Protein AF-A0AAW2JPT6-F1 (afdb_monomer)

Radius of gyration: 29.38 Å; Cα contacts (8 Å, |Δi|>4): 208; chains: 1; bounding box: 88×75×70 Å

Structure (mmCIF, N/CA/C/O backbone):
data_AF-A0AAW2JPT6-F1
#
_entry.id   AF-A0AAW2JPT6-F1
#
loop_
_atom_site.group_PDB
_atom_site.id
_atom_site.type_symbol
_atom_site.label_atom_id
_atom_site.label_alt_id
_atom_site.label_comp_id
_atom_site.label_asym_id
_atom_site.label_entity_id
_atom_site.label_seq_id
_atom_site.pdbx_PDB_ins_code
_atom_site.Cartn_x
_atom_site.Cartn_y
_atom_site.Cartn_z
_atom_site.occupancy
_atom_site.B_iso_or_equiv
_atom_site.auth_seq_id
_atom_site.auth_comp_id
_atom_site.auth_asym_id
_atom_site.auth_atom_id
_atom_site.pdbx_PDB_model_num
ATOM 1 N N . MET A 1 1 ? 43.905 -21.097 -34.780 1.00 67.69 1 MET A N 1
ATOM 2 C CA . MET A 1 1 ? 43.310 -19.992 -35.553 1.00 67.69 1 MET A CA 1
ATOM 3 C C . MET A 1 1 ? 43.304 -18.790 -34.652 1.00 67.69 1 MET A C 1
ATOM 5 O O . MET A 1 1 ? 43.024 -18.961 -33.473 1.00 67.69 1 MET A O 1
ATOM 9 N N . ASP A 1 2 ? 43.681 -17.641 -35.186 1.00 80.50 2 ASP A N 1
ATOM 10 C CA . ASP A 1 2 ? 43.733 -16.393 -34.434 1.00 80.50 2 ASP A CA 1
ATOM 11 C C . ASP A 1 2 ? 43.019 -15.306 -35.235 1.00 80.50 2 ASP A C 1
ATOM 13 O O . ASP A 1 2 ? 42.856 -15.430 -36.455 1.00 80.50 2 ASP A O 1
ATOM 17 N N . TRP A 1 3 ? 42.565 -14.268 -34.548 1.00 88.06 3 TRP A N 1
ATOM 18 C CA . TRP A 1 3 ? 41.899 -13.143 -35.184 1.00 88.06 3 TRP A CA 1
ATOM 19 C C . TRP A 1 3 ? 42.872 -12.373 -36.085 1.00 88.06 3 TRP A C 1
ATOM 21 O O . TRP A 1 3 ? 44.053 -12.209 -35.780 1.00 88.06 3 TRP A O 1
ATOM 31 N N . ASN A 1 4 ? 42.377 -11.816 -37.194 1.00 90.56 4 ASN A N 1
ATOM 32 C CA . ASN A 1 4 ? 43.170 -10.876 -37.987 1.00 90.56 4 ASN A CA 1
ATOM 33 C C . ASN A 1 4 ? 43.163 -9.496 -37.311 1.00 90.56 4 ASN A C 1
ATOM 35 O O . ASN A 1 4 ? 42.354 -8.626 -37.638 1.00 90.56 4 ASN A O 1
ATOM 39 N N . HIS A 1 5 ? 44.068 -9.309 -36.350 1.00 91.19 5 HIS A N 1
ATOM 40 C CA . HIS A 1 5 ? 44.157 -8.094 -35.538 1.00 91.19 5 HIS A CA 1
ATOM 41 C C . HIS A 1 5 ? 44.297 -6.814 -36.369 1.00 91.19 5 HIS A C 1
ATOM 43 O O . HIS A 1 5 ? 43.684 -5.802 -36.032 1.00 91.19 5 HIS A O 1
ATOM 49 N N . THR A 1 6 ? 45.081 -6.849 -37.452 1.00 92.50 6 THR A N 1
ATOM 50 C CA . THR A 1 6 ? 45.306 -5.682 -38.318 1.00 92.50 6 THR A CA 1
ATOM 51 C C . THR A 1 6 ? 44.020 -5.268 -39.022 1.00 92.50 6 THR A C 1
ATOM 53 O O . THR A 1 6 ? 43.691 -4.085 -39.048 1.00 92.50 6 THR A O 1
ATOM 56 N N . LEU A 1 7 ? 43.259 -6.238 -39.538 1.00 93.06 7 LEU A N 1
ATOM 57 C CA . LEU A 1 7 ? 41.986 -5.969 -40.200 1.00 93.06 7 LEU A CA 1
ATOM 58 C C . LEU A 1 7 ? 40.943 -5.439 -39.208 1.00 93.06 7 LEU A C 1
ATOM 60 O O . LEU A 1 7 ? 40.327 -4.409 -39.467 1.00 93.06 7 LEU A O 1
ATOM 64 N N . ILE A 1 8 ? 40.792 -6.082 -38.047 1.00 91.94 8 ILE A N 1
ATOM 65 C CA . ILE A 1 8 ? 39.802 -5.685 -37.033 1.00 91.94 8 ILE A CA 1
ATOM 66 C C . ILE A 1 8 ? 40.075 -4.263 -36.536 1.00 91.94 8 ILE A C 1
ATOM 68 O O . ILE A 1 8 ? 39.167 -3.436 -36.515 1.00 91.94 8 ILE A O 1
ATOM 72 N N . ARG A 1 9 ? 41.334 -3.939 -36.216 1.00 93.31 9 ARG A N 1
ATOM 73 C CA . ARG A 1 9 ? 41.723 -2.594 -35.759 1.00 93.31 9 ARG A CA 1
ATOM 74 C C . ARG A 1 9 ? 41.606 -1.510 -36.832 1.00 93.31 9 ARG A C 1
ATOM 76 O O . ARG A 1 9 ? 41.622 -0.336 -36.490 1.00 93.31 9 ARG A O 1
ATOM 83 N N . SER A 1 10 ? 41.515 -1.887 -38.109 1.00 94.75 10 SER A N 1
ATOM 84 C CA . SER A 1 10 ? 41.294 -0.941 -39.212 1.00 94.75 10 SER A CA 1
ATOM 85 C C . SER A 1 10 ? 39.815 -0.633 -39.466 1.00 94.75 10 SER A C 1
ATOM 87 O O . SER A 1 10 ? 39.508 0.375 -40.096 1.00 94.75 10 SER A O 1
ATOM 89 N N . ILE A 1 11 ? 38.910 -1.494 -38.986 1.00 95.88 11 ILE A N 1
ATOM 90 C CA . ILE A 1 11 ? 37.465 -1.411 -39.248 1.00 95.88 11 ILE A CA 1
ATOM 91 C C . ILE A 1 11 ? 36.701 -0.900 -38.021 1.00 95.88 11 ILE A C 1
ATOM 93 O O . ILE A 1 11 ? 35.760 -0.125 -38.172 1.00 95.88 11 ILE A O 1
ATOM 97 N N . PHE A 1 12 ? 37.091 -1.332 -36.819 1.00 94.31 12 PHE A N 1
ATOM 98 C CA . PHE A 1 12 ? 36.377 -1.050 -35.572 1.00 94.31 12 PHE A CA 1
ATOM 99 C C . PHE A 1 12 ? 37.112 -0.032 -34.701 1.00 94.31 12 PHE A C 1
ATOM 101 O O . PHE A 1 12 ? 38.334 0.119 -34.794 1.00 94.31 12 PHE A O 1
ATOM 108 N N . TRP A 1 13 ? 36.373 0.638 -33.812 1.00 94.94 13 TRP A N 1
ATOM 109 C CA . TRP A 1 13 ? 36.978 1.529 -32.823 1.00 94.94 13 TRP A CA 1
ATOM 110 C C . TRP A 1 13 ? 37.909 0.746 -31.888 1.00 94.94 13 TRP A C 1
ATOM 112 O O . TRP A 1 13 ? 37.655 -0.433 -31.637 1.00 94.94 13 TRP A O 1
ATOM 122 N N . PRO A 1 14 ? 38.966 1.368 -31.327 1.00 91.56 14 PRO A N 1
ATOM 123 C CA . PRO A 1 14 ? 39.936 0.661 -30.488 1.00 91.56 14 PRO A CA 1
ATOM 124 C C . PRO A 1 14 ? 39.297 -0.139 -29.341 1.00 91.56 14 PRO A C 1
ATOM 126 O O . PRO A 1 14 ? 39.670 -1.286 -29.108 1.00 91.56 14 PRO A O 1
ATOM 129 N N . GLU A 1 15 ? 38.282 0.431 -28.685 1.00 92.38 15 GLU A N 1
ATOM 130 C CA . GLU A 1 15 ? 37.554 -0.212 -27.584 1.00 92.38 15 GLU A CA 1
ATOM 131 C C . GLU A 1 15 ? 36.769 -1.452 -28.044 1.00 92.38 15 GLU A C 1
ATOM 133 O O . GLU A 1 15 ? 36.762 -2.480 -27.368 1.00 92.38 15 GLU A O 1
ATOM 138 N N . GLU A 1 16 ? 36.148 -1.387 -29.221 1.00 89.62 16 GLU A N 1
ATOM 139 C CA . GLU A 1 16 ? 35.378 -2.488 -29.807 1.00 89.62 16 GLU A CA 1
ATOM 140 C C . GLU A 1 16 ? 36.299 -3.580 -30.356 1.00 89.62 16 GLU A C 1
ATOM 142 O O . GLU A 1 16 ? 36.056 -4.767 -30.140 1.00 89.62 16 GLU A O 1
ATOM 147 N N . ALA A 1 17 ? 37.389 -3.190 -31.020 1.00 91.94 17 ALA A N 1
ATOM 148 C CA . ALA A 1 17 ? 38.388 -4.106 -31.554 1.00 91.94 17 ALA A CA 1
ATOM 149 C C . ALA A 1 17 ? 38.977 -4.989 -30.444 1.00 91.94 17 ALA A C 1
ATOM 151 O O . ALA A 1 17 ? 39.083 -6.207 -30.610 1.00 91.94 17 ALA A O 1
ATOM 152 N N . ASP A 1 18 ? 39.294 -4.397 -29.291 1.00 91.62 18 ASP A N 1
ATOM 153 C CA . ASP A 1 18 ? 39.810 -5.126 -28.133 1.00 91.62 18 ASP A CA 1
ATOM 154 C C . ASP A 1 18 ? 38.767 -6.065 -27.501 1.00 91.62 18 ASP A C 1
ATOM 156 O O . ASP A 1 18 ? 39.139 -7.079 -26.903 1.00 91.62 18 ASP A O 1
ATOM 160 N N . LEU A 1 19 ? 37.468 -5.775 -27.630 1.00 91.06 19 LEU A N 1
ATOM 161 C CA . LEU A 1 19 ? 36.395 -6.683 -27.209 1.00 91.06 19 LEU A CA 1
ATOM 162 C C . LEU A 1 19 ? 36.207 -7.840 -28.195 1.00 91.06 19 LEU A C 1
ATOM 164 O O . LEU A 1 19 ? 36.090 -8.985 -27.762 1.00 91.06 19 LEU A O 1
ATOM 168 N N . ILE A 1 20 ? 36.232 -7.565 -29.501 1.00 88.25 20 ILE A N 1
ATOM 169 C CA . ILE A 1 20 ? 36.079 -8.575 -30.561 1.00 88.25 20 ILE A CA 1
ATOM 170 C C . ILE A 1 20 ? 37.202 -9.611 -30.477 1.00 88.25 20 ILE A C 1
ATOM 172 O O . ILE A 1 20 ? 36.939 -10.811 -30.496 1.00 88.25 20 ILE A O 1
ATOM 176 N N . ILE A 1 21 ? 38.447 -9.160 -30.300 1.00 90.00 21 ILE A N 1
ATOM 177 C CA . ILE A 1 21 ? 39.620 -10.039 -30.186 1.00 90.00 21 ILE A CA 1
ATOM 178 C C . ILE A 1 21 ? 39.508 -11.000 -28.986 1.00 90.00 21 ILE A C 1
ATOM 180 O O . ILE A 1 21 ? 40.043 -12.107 -29.028 1.00 90.00 21 ILE A O 1
ATOM 184 N N . LYS A 1 22 ? 38.801 -10.613 -27.915 1.00 88.50 22 LYS A N 1
ATOM 185 C CA . LYS A 1 22 ? 38.596 -11.461 -26.726 1.00 88.50 22 LYS A CA 1
ATOM 186 C C . LYS A 1 22 ? 37.553 -12.559 -26.933 1.00 88.50 22 LYS A C 1
ATOM 188 O O . LYS A 1 22 ? 37.439 -13.435 -26.075 1.00 88.50 22 LYS A O 1
ATOM 193 N N . ILE A 1 23 ? 36.784 -12.529 -28.023 1.00 85.94 23 ILE A N 1
ATOM 194 C CA . ILE A 1 23 ? 35.798 -13.569 -28.318 1.00 85.94 23 ILE A CA 1
ATOM 195 C C . ILE A 1 23 ? 36.557 -14.842 -28.724 1.00 85.94 23 ILE A C 1
ATOM 197 O O . ILE A 1 23 ? 37.315 -14.813 -29.697 1.00 85.94 23 ILE A O 1
ATOM 201 N N . PRO A 1 24 ? 36.382 -15.964 -28.005 1.00 81.38 24 PRO A N 1
ATOM 202 C CA . PRO A 1 24 ? 37.087 -17.197 -28.318 1.00 81.38 24 PRO A CA 1
ATOM 203 C C . PRO A 1 24 ? 36.622 -17.754 -29.667 1.00 81.38 24 PRO A C 1
ATOM 205 O O . PRO A 1 24 ? 35.436 -18.023 -29.866 1.00 81.38 24 PRO A O 1
ATOM 208 N N . LEU A 1 25 ? 37.573 -17.951 -30.583 1.00 79.69 25 LEU A N 1
ATOM 209 C CA . LEU A 1 25 ? 37.328 -18.619 -31.858 1.00 79.69 25 LEU A CA 1
ATOM 210 C C . LEU A 1 25 ? 37.110 -20.116 -31.636 1.00 79.69 25 LEU A C 1
ATOM 212 O O . LEU A 1 25 ? 37.756 -20.743 -30.791 1.00 79.69 25 LEU A O 1
ATOM 216 N N . SER A 1 26 ? 36.197 -20.702 -32.408 1.00 71.88 26 SER A N 1
ATOM 217 C CA . SER A 1 26 ? 35.961 -22.139 -32.337 1.00 71.88 26 SER A CA 1
ATOM 218 C C . SER A 1 26 ? 37.193 -22.913 -32.834 1.00 71.88 26 SER A C 1
ATOM 220 O O . SER A 1 26 ? 37.863 -22.523 -33.788 1.00 71.88 26 SER A O 1
ATOM 222 N N . LEU A 1 27 ? 37.521 -24.021 -32.162 1.00 71.31 27 LEU A N 1
ATOM 223 C CA . LEU A 1 27 ? 38.630 -24.904 -32.561 1.00 71.31 27 LEU A CA 1
ATOM 224 C C . LEU A 1 27 ? 38.249 -25.840 -33.721 1.00 71.31 27 LEU A C 1
ATOM 226 O O . LEU A 1 27 ? 39.110 -26.510 -34.286 1.00 71.31 27 LEU A O 1
ATOM 230 N N . SER A 1 28 ? 36.958 -25.906 -34.050 1.00 68.31 28 SER A N 1
ATOM 231 C CA . SER A 1 28 ? 36.408 -26.722 -35.126 1.00 68.31 28 SER A CA 1
ATOM 232 C C . SER A 1 28 ? 36.217 -25.849 -36.359 1.00 68.31 28 SER A C 1
ATOM 234 O O . SER A 1 28 ? 35.542 -24.833 -36.286 1.00 68.31 28 SER A O 1
ATOM 236 N N . ASN A 1 29 ? 36.761 -26.263 -37.500 1.00 67.75 29 ASN A N 1
ATOM 237 C CA . ASN A 1 29 ? 36.682 -25.524 -38.763 1.00 67.75 29 ASN A CA 1
ATOM 238 C C . ASN A 1 29 ? 35.307 -25.697 -39.454 1.00 67.75 29 ASN A C 1
ATOM 240 O O . ASN A 1 29 ? 35.243 -26.167 -40.588 1.00 67.75 29 ASN A O 1
ATOM 244 N N . GLY A 1 30 ? 34.219 -25.430 -38.725 1.00 72.81 30 GLY A N 1
ATOM 245 C CA . GLY A 1 30 ? 32.838 -25.537 -39.203 1.00 72.81 30 GLY A CA 1
ATOM 246 C C . GLY A 1 30 ? 32.232 -24.181 -39.563 1.00 72.81 30 GLY A C 1
ATOM 247 O O . GLY A 1 30 ? 32.769 -23.145 -39.180 1.00 72.81 30 GLY A O 1
ATOM 248 N N . ASP A 1 31 ? 31.111 -24.208 -40.282 1.00 76.69 31 ASP A N 1
ATOM 249 C CA . ASP A 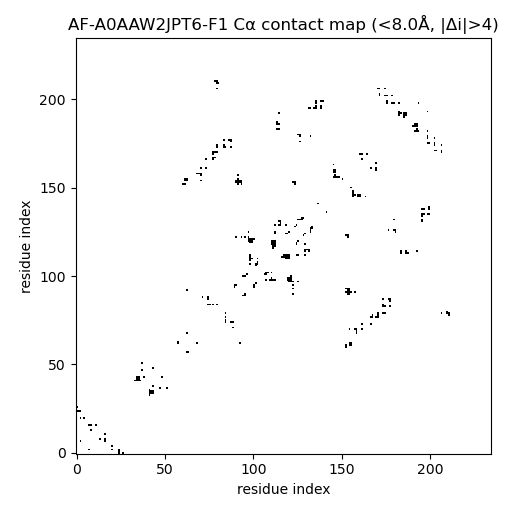1 31 ? 30.371 -23.002 -40.657 1.00 76.69 31 ASP A CA 1
ATOM 250 C C . ASP A 1 31 ? 29.810 -22.268 -39.428 1.00 76.69 31 ASP A C 1
ATOM 252 O O . ASP A 1 31 ? 29.437 -22.888 -38.423 1.00 76.69 31 ASP A O 1
ATOM 256 N N . ASP A 1 32 ? 29.706 -20.942 -39.531 1.00 78.75 32 ASP A N 1
ATOM 257 C CA . ASP A 1 32 ? 29.111 -20.100 -38.496 1.00 78.75 32 ASP A CA 1
ATOM 258 C C . ASP A 1 32 ? 27.643 -20.476 -38.249 1.00 78.75 32 ASP A C 1
ATOM 260 O O . ASP A 1 32 ? 26.850 -20.670 -39.173 1.00 78.75 32 ASP A O 1
ATOM 264 N N . PHE A 1 33 ? 27.250 -20.533 -36.976 1.00 77.31 33 PHE A N 1
ATOM 265 C CA . PHE A 1 33 ? 25.870 -20.794 -36.577 1.00 77.31 33 PHE A CA 1
ATOM 266 C C . PHE A 1 33 ? 25.431 -19.875 -35.439 1.00 77.31 33 PHE A C 1
ATOM 268 O O . PHE A 1 33 ? 26.220 -19.472 -34.583 1.00 77.31 33 PHE A O 1
ATOM 275 N N . PHE A 1 34 ? 24.133 -19.571 -35.392 1.00 80.69 34 PHE A N 1
ATOM 276 C CA . PHE A 1 34 ? 23.555 -18.807 -34.290 1.00 80.69 34 PHE A CA 1
ATOM 277 C C . PHE A 1 34 ? 23.587 -19.626 -33.001 1.00 80.69 34 PHE A C 1
ATOM 279 O O . PHE A 1 34 ? 22.976 -20.695 -32.917 1.00 80.69 34 PHE A O 1
ATOM 286 N N . CYS A 1 35 ? 24.261 -19.100 -31.979 1.00 81.69 35 CYS A N 1
ATOM 287 C CA . CYS A 1 35 ? 24.297 -19.694 -30.654 1.00 81.69 35 CYS A CA 1
ATOM 288 C C . CYS A 1 35 ? 23.608 -18.785 -29.632 1.00 81.69 35 CYS A C 1
ATOM 290 O O . CYS A 1 35 ? 23.767 -17.565 -29.608 1.00 81.69 35 CYS A O 1
ATOM 292 N N . TRP A 1 36 ? 22.810 -19.395 -28.768 1.00 84.56 36 TRP A N 1
ATOM 293 C CA . TRP A 1 36 ? 22.152 -18.710 -27.678 1.00 84.56 36 TRP A CA 1
ATOM 294 C C . TRP A 1 36 ? 22.964 -18.863 -26.392 1.00 84.56 36 TRP A C 1
ATOM 296 O O . TRP A 1 36 ? 22.984 -19.933 -25.783 1.00 84.56 36 TRP A O 1
ATOM 306 N N . HIS A 1 37 ? 23.619 -17.778 -25.970 1.00 83.81 37 HIS A N 1
ATOM 307 C CA . HIS A 1 37 ? 24.572 -17.764 -24.851 1.00 83.81 37 HIS A CA 1
ATOM 308 C C . HIS A 1 37 ? 23.980 -18.248 -23.512 1.00 83.81 37 HIS A C 1
ATOM 310 O O . HIS A 1 37 ? 24.695 -18.763 -22.656 1.00 83.81 37 HIS A O 1
ATOM 316 N N . HIS A 1 38 ? 22.658 -18.162 -23.333 1.00 81.12 38 HIS A N 1
ATOM 317 C CA . HIS A 1 38 ? 21.987 -18.635 -22.121 1.00 81.12 38 HIS A CA 1
ATOM 318 C C . HIS A 1 38 ? 21.832 -20.162 -22.041 1.00 81.12 38 HIS A C 1
ATOM 320 O O . HIS A 1 38 ? 21.199 -20.647 -21.103 1.00 81.12 38 HIS A O 1
ATOM 326 N N . MET A 1 39 ? 22.375 -20.944 -22.977 1.00 79.31 39 MET A N 1
ATOM 327 C CA . MET A 1 39 ? 22.441 -22.403 -22.874 1.00 79.31 39 MET A CA 1
ATOM 328 C C . MET A 1 39 ? 23.816 -22.924 -23.293 1.00 79.31 39 MET A C 1
ATOM 330 O O . MET A 1 39 ? 24.354 -22.532 -24.320 1.00 79.31 39 MET A O 1
ATOM 334 N N . ALA A 1 40 ? 24.355 -23.880 -22.531 1.00 77.06 40 ALA A N 1
ATOM 335 C CA . ALA A 1 40 ? 25.675 -24.466 -22.787 1.00 77.06 40 ALA A CA 1
ATOM 336 C C . ALA A 1 40 ? 25.783 -25.184 -24.147 1.00 77.06 40 ALA A C 1
ATOM 338 O O . ALA A 1 40 ? 26.872 -25.326 -24.686 1.00 77.06 40 ALA A O 1
ATOM 339 N N . ASN A 1 41 ? 24.657 -25.628 -24.713 1.00 80.62 41 ASN A N 1
ATOM 340 C CA . ASN A 1 41 ? 24.601 -26.230 -26.046 1.00 80.62 41 ASN A CA 1
ATOM 341 C C . ASN A 1 41 ? 24.321 -25.208 -27.164 1.00 80.62 41 ASN A C 1
ATOM 343 O O . ASN A 1 41 ? 24.126 -25.613 -28.307 1.00 80.62 41 ASN A O 1
ATOM 347 N N . GLY A 1 42 ? 24.214 -23.915 -26.835 1.00 81.31 42 GLY A N 1
ATOM 348 C CA . GLY A 1 42 ? 23.937 -22.834 -27.778 1.00 81.31 42 GLY A CA 1
ATOM 349 C C . GLY A 1 42 ? 22.560 -22.887 -28.448 1.00 81.31 42 GLY A C 1
ATOM 350 O O . GLY A 1 42 ? 22.286 -22.061 -29.311 1.00 81.31 42 GLY A O 1
ATOM 351 N N . LYS A 1 43 ? 21.673 -23.824 -28.096 1.00 86.06 43 LYS A N 1
ATOM 352 C CA . LYS A 1 43 ? 20.364 -23.958 -28.751 1.00 86.06 43 LYS A CA 1
ATOM 353 C C . LYS A 1 43 ? 19.328 -23.079 -28.070 1.00 86.06 43 LYS A C 1
ATOM 355 O O . LYS A 1 43 ? 19.186 -23.113 -26.850 1.00 86.06 43 LYS A O 1
ATOM 360 N N . PHE A 1 44 ? 18.560 -22.338 -28.861 1.00 83.81 44 PHE A N 1
ATOM 361 C CA . PHE A 1 44 ? 17.437 -21.564 -28.346 1.00 83.81 44 PHE A CA 1
ATOM 362 C C . PHE A 1 44 ? 16.324 -22.482 -27.821 1.00 83.81 44 PHE A C 1
ATOM 364 O O . PHE A 1 44 ? 15.974 -23.482 -28.447 1.00 83.81 44 PHE A O 1
ATOM 371 N N . SER A 1 45 ? 15.732 -22.123 -26.682 1.00 87.75 45 SER A N 1
ATOM 372 C CA . SER A 1 45 ? 14.569 -22.818 -26.128 1.00 87.75 45 SER A CA 1
ATOM 373 C C . SER A 1 45 ? 13.612 -21.818 -25.499 1.00 87.75 45 SER A C 1
ATOM 375 O O . SER A 1 45 ? 13.980 -21.140 -24.541 1.00 87.75 45 SER A O 1
ATOM 377 N N . VAL A 1 46 ? 12.343 -21.849 -25.919 1.00 88.31 46 VAL A N 1
ATOM 378 C CA . VAL A 1 46 ? 11.265 -20.999 -25.377 1.00 88.31 46 VAL A CA 1
ATOM 379 C C . VAL A 1 46 ? 11.197 -21.071 -23.848 1.00 88.31 46 VAL A C 1
ATOM 381 O O . VAL A 1 46 ? 11.116 -20.043 -23.188 1.00 88.31 46 VAL A O 1
ATOM 384 N N . ARG A 1 47 ? 11.329 -22.269 -23.258 1.00 83.12 47 ARG A N 1
ATOM 385 C CA . ARG A 1 47 ? 11.329 -22.459 -21.796 1.00 83.12 47 ARG A CA 1
ATOM 386 C C . ARG A 1 47 ? 12.412 -21.645 -21.082 1.00 83.12 47 ARG A C 1
ATOM 388 O O . ARG A 1 47 ? 12.125 -20.936 -20.127 1.00 83.12 47 ARG A O 1
ATOM 395 N N . ARG A 1 48 ? 13.666 -21.761 -21.523 1.00 84.94 48 ARG A N 1
ATOM 396 C CA . ARG A 1 48 ? 14.779 -21.006 -20.940 1.00 84.94 48 ARG A CA 1
ATOM 397 C C . ARG A 1 48 ? 14.631 -19.519 -21.270 1.00 84.94 48 ARG A C 1
ATOM 399 O O . ARG A 1 48 ? 14.960 -18.706 -20.422 1.00 84.94 48 ARG A O 1
ATOM 406 N N . ALA A 1 49 ? 14.134 -19.161 -22.458 1.00 85.81 49 ALA A N 1
ATOM 407 C CA . ALA A 1 49 ? 13.962 -17.765 -22.861 1.00 85.81 49 ALA A CA 1
ATOM 408 C C . ALA A 1 49 ? 12.924 -17.065 -21.979 1.00 85.81 49 ALA A C 1
ATOM 410 O O . ALA A 1 49 ? 13.150 -15.942 -21.548 1.00 85.81 49 ALA A O 1
ATOM 411 N N . TYR A 1 50 ? 11.847 -17.769 -21.623 1.00 84.94 50 TYR A N 1
ATOM 412 C CA . TYR A 1 50 ? 10.877 -17.321 -20.630 1.00 84.94 50 TYR A CA 1
ATOM 413 C C . TYR A 1 50 ? 11.522 -17.090 -19.260 1.00 84.94 50 TYR A C 1
ATOM 415 O O . TYR A 1 50 ? 11.275 -16.057 -18.652 1.00 84.94 50 TYR A O 1
ATOM 423 N N . HIS A 1 51 ? 12.368 -18.010 -18.783 1.00 83.06 51 HIS A N 1
ATOM 424 C CA . HIS A 1 51 ? 13.076 -17.824 -17.512 1.00 83.06 51 HIS A CA 1
ATOM 425 C C . HIS A 1 51 ? 14.043 -16.637 -17.552 1.00 83.06 51 HIS A C 1
ATOM 427 O O . HIS A 1 51 ? 14.012 -15.834 -16.636 1.00 83.06 51 HIS A O 1
ATOM 433 N N . VAL A 1 52 ? 14.814 -16.462 -18.629 1.00 85.44 52 VAL A N 1
ATOM 434 C CA . VAL A 1 52 ? 15.700 -15.297 -18.801 1.00 85.44 52 VAL A CA 1
ATOM 435 C C . VAL A 1 52 ? 14.895 -13.997 -18.840 1.00 85.44 52 VAL A C 1
ATOM 437 O O . VAL A 1 52 ? 15.237 -13.047 -18.148 1.00 85.44 52 VAL A O 1
ATOM 440 N N . ALA A 1 53 ? 13.803 -13.954 -19.607 1.00 82.69 53 ALA A N 1
ATOM 441 C CA . ALA A 1 53 ? 12.920 -12.792 -19.660 1.00 82.69 53 ALA A CA 1
ATOM 442 C C . ALA A 1 53 ? 12.315 -12.487 -18.285 1.00 82.69 53 ALA A C 1
ATOM 444 O O . ALA A 1 53 ? 12.240 -11.330 -17.885 1.00 82.69 53 ALA A O 1
ATOM 445 N N . ARG A 1 54 ? 11.927 -13.526 -17.542 1.00 77.56 54 ARG A N 1
ATOM 446 C CA . ARG A 1 54 ? 11.470 -13.391 -16.165 1.00 77.56 54 ARG A CA 1
ATOM 447 C C . ARG A 1 54 ? 12.556 -12.868 -15.241 1.00 77.56 54 ARG A C 1
ATOM 449 O O . ARG A 1 54 ? 12.281 -11.920 -14.534 1.00 77.56 54 ARG A O 1
ATOM 456 N N . ASP A 1 55 ? 13.763 -13.413 -15.272 1.00 75.19 55 ASP A N 1
ATOM 457 C CA . ASP A 1 55 ? 14.861 -12.966 -14.411 1.00 75.19 55 ASP A CA 1
ATOM 458 C C . ASP A 1 55 ? 15.228 -11.499 -14.696 1.00 75.19 55 ASP A C 1
ATOM 460 O O . ASP A 1 55 ? 15.531 -10.746 -13.774 1.00 75.19 55 ASP A O 1
ATOM 464 N N . LEU A 1 56 ? 15.142 -11.062 -15.957 1.00 76.44 56 LEU A N 1
ATOM 465 C CA . LEU A 1 56 ? 15.312 -9.658 -16.347 1.00 76.44 56 LEU A CA 1
ATOM 466 C C . LEU A 1 56 ? 14.190 -8.761 -15.797 1.00 76.44 56 LEU A C 1
ATOM 468 O O . LEU A 1 56 ? 14.462 -7.651 -15.347 1.00 76.44 56 LEU A O 1
ATOM 472 N N . VAL A 1 57 ? 12.941 -9.238 -15.786 1.00 67.19 57 VAL A N 1
ATOM 473 C CA . VAL A 1 57 ? 11.814 -8.528 -15.155 1.00 67.19 57 VAL A CA 1
ATOM 474 C C . VAL A 1 57 ? 11.945 -8.537 -13.627 1.00 67.19 57 VAL A C 1
ATOM 476 O O . VAL A 1 57 ? 11.743 -7.500 -13.000 1.00 67.19 57 VAL A O 1
ATOM 479 N N . ASP A 1 58 ? 12.362 -9.648 -13.023 1.00 59.25 58 ASP A N 1
ATOM 480 C CA . ASP A 1 58 ? 12.554 -9.827 -11.578 1.00 59.25 58 ASP A CA 1
ATOM 481 C C . ASP A 1 58 ? 13.704 -8.936 -11.057 1.00 59.25 58 ASP A C 1
ATOM 483 O O . ASP A 1 58 ? 13.634 -8.411 -9.946 1.00 59.25 58 ASP A O 1
ATOM 487 N N . GLN A 1 59 ? 14.730 -8.666 -11.877 1.00 54.31 59 GLN A N 1
ATOM 488 C CA . GLN A 1 59 ? 15.768 -7.664 -11.580 1.00 54.31 59 GLN A CA 1
ATOM 489 C C . GLN A 1 59 ? 15.217 -6.229 -11.525 1.00 54.31 59 GLN A C 1
ATOM 491 O O . GLN A 1 59 ? 15.764 -5.390 -10.811 1.00 54.31 59 GLN A O 1
ATOM 496 N N . THR A 1 60 ? 14.122 -5.946 -12.237 1.00 53.09 60 THR A N 1
ATOM 497 C CA . THR A 1 60 ? 13.424 -4.645 -12.202 1.00 53.09 60 THR A CA 1
ATOM 498 C C . THR A 1 60 ? 12.266 -4.599 -11.199 1.00 53.09 60 THR A C 1
ATOM 500 O O . THR A 1 60 ? 11.842 -3.518 -10.796 1.00 53.09 60 THR A O 1
ATOM 503 N N . GLN A 1 61 ? 11.764 -5.756 -10.756 1.00 51.97 61 GLN A N 1
ATOM 504 C CA . GLN A 1 61 ? 10.694 -5.888 -9.771 1.00 51.97 61 GLN A CA 1
ATOM 505 C C . GLN A 1 61 ? 11.076 -6.899 -8.679 1.00 51.97 61 GLN A C 1
ATOM 507 O O . GLN A 1 61 ? 10.877 -8.098 -8.867 1.00 51.97 61 GLN A O 1
ATOM 512 N N . PRO A 1 62 ? 11.529 -6.445 -7.493 1.00 52.25 62 PRO A N 1
ATOM 513 C CA . PRO A 1 62 ? 11.964 -7.331 -6.404 1.00 52.25 62 PRO A CA 1
ATOM 514 C C . PRO A 1 62 ? 10.906 -8.289 -5.814 1.00 52.25 62 PRO A C 1
ATOM 516 O O . PRO A 1 62 ? 11.172 -8.951 -4.813 1.00 52.25 62 PRO A O 1
ATOM 519 N N . CYS A 1 63 ? 9.700 -8.378 -6.376 1.00 52.44 63 CYS A N 1
ATOM 520 C CA . CYS A 1 63 ? 8.575 -9.087 -5.779 1.00 52.44 63 CYS A CA 1
ATOM 521 C C . CYS A 1 63 ? 7.936 -10.120 -6.712 1.00 52.44 63 CYS A C 1
ATOM 523 O O . CYS A 1 63 ? 6.764 -10.017 -7.074 1.00 52.44 63 CYS A O 1
ATOM 525 N N . THR A 1 64 ? 8.667 -11.184 -7.035 1.00 49.69 64 THR A N 1
ATOM 526 C CA . THR A 1 64 ? 8.024 -12.416 -7.507 1.00 49.69 64 THR A CA 1
ATOM 527 C C . THR A 1 64 ? 7.394 -13.220 -6.386 1.00 49.69 64 THR A C 1
ATOM 529 O O . THR A 1 64 ? 7.832 -13.209 -5.239 1.00 49.69 64 THR A O 1
ATOM 532 N N . SER A 1 65 ? 6.407 -14.026 -6.767 1.00 49.25 65 SER A N 1
ATOM 533 C CA . SER A 1 65 ? 5.772 -15.091 -5.984 1.00 49.25 65 SER A CA 1
ATOM 534 C C . SER A 1 65 ? 6.725 -16.239 -5.603 1.00 49.25 65 SER A C 1
ATOM 536 O O . SER A 1 65 ? 6.267 -17.348 -5.327 1.00 49.25 65 SER A O 1
ATOM 538 N N . SER A 1 66 ? 8.045 -16.020 -5.610 1.00 48.19 66 SER A N 1
ATOM 539 C CA . SER A 1 66 ? 8.976 -16.944 -4.979 1.00 48.19 66 SER A CA 1
ATOM 540 C C . SER A 1 66 ? 8.639 -16.982 -3.488 1.00 48.19 66 SER A C 1
ATOM 542 O O . SER A 1 66 ? 8.389 -15.963 -2.839 1.00 48.19 66 SER A O 1
ATOM 544 N N . SER A 1 67 ? 8.549 -18.191 -2.951 1.00 48.72 67 SER A N 1
ATOM 545 C CA . SER A 1 67 ? 8.017 -18.546 -1.631 1.00 48.72 67 SER A CA 1
ATOM 546 C C . SER A 1 67 ? 8.795 -17.975 -0.429 1.00 48.72 67 SER A C 1
ATOM 548 O O . SER A 1 67 ? 8.645 -18.464 0.690 1.00 48.72 67 SER A O 1
ATOM 550 N N . SER A 1 68 ? 9.641 -16.961 -0.630 1.00 54.09 68 SER A N 1
ATOM 551 C CA . SER A 1 68 ? 10.634 -16.492 0.333 1.00 54.09 68 SER A CA 1
ATOM 552 C C . SER A 1 68 ? 10.635 -14.990 0.622 1.00 54.09 68 SER A C 1
ATOM 554 O O . SER A 1 68 ? 11.442 -14.596 1.461 1.00 54.09 68 SER A O 1
ATOM 556 N N . SER A 1 69 ? 9.780 -14.142 0.024 1.00 66.12 69 SER A N 1
ATOM 557 C CA . SER A 1 69 ? 9.696 -12.762 0.543 1.00 66.12 69 SER A CA 1
ATOM 558 C C . SER A 1 69 ? 9.026 -12.781 1.927 1.00 66.12 69 SER A C 1
ATOM 560 O O . SER A 1 69 ? 7.905 -13.289 2.074 1.00 66.12 69 SER A O 1
ATOM 562 N N . PRO A 1 70 ? 9.694 -12.262 2.973 1.00 75.06 70 PRO A N 1
ATOM 563 C CA . PRO A 1 70 ? 9.174 -12.283 4.334 1.00 75.06 70 PRO A CA 1
ATOM 564 C C . PRO A 1 70 ? 7.900 -11.443 4.493 1.00 75.06 70 PRO A C 1
ATOM 566 O O . PRO A 1 70 ? 7.120 -11.726 5.402 1.00 75.06 70 PRO A O 1
ATOM 569 N N . VAL A 1 71 ? 7.617 -10.500 3.582 1.00 88.81 71 VAL A N 1
ATOM 570 C CA . VAL A 1 71 ? 6.373 -9.714 3.617 1.00 88.81 71 VAL A CA 1
ATOM 571 C C . VAL A 1 71 ? 5.129 -10.588 3.442 1.00 88.81 71 VAL A C 1
ATOM 573 O O . VAL A 1 71 ? 4.108 -10.331 4.077 1.00 88.81 71 VAL A O 1
ATOM 576 N N . TRP A 1 72 ? 5.210 -11.670 2.654 1.00 92.00 72 TRP A N 1
ATOM 577 C CA . TRP A 1 72 ? 4.082 -12.581 2.445 1.00 92.00 72 TRP A CA 1
ATOM 578 C C . TRP A 1 72 ? 3.669 -13.256 3.746 1.00 92.00 72 TRP A C 1
ATOM 580 O O . TRP A 1 72 ? 2.481 -13.321 4.055 1.00 92.00 72 TRP A O 1
ATOM 590 N N . LYS A 1 73 ? 4.646 -13.709 4.540 1.00 91.94 73 LYS A N 1
ATOM 591 C CA . LYS A 1 73 ? 4.377 -14.314 5.849 1.00 91.94 73 LYS A CA 1
ATOM 592 C C . LYS A 1 73 ? 3.701 -13.311 6.777 1.00 91.94 73 LYS A C 1
ATOM 594 O O . LYS A 1 73 ? 2.708 -13.663 7.404 1.00 91.94 73 LYS A O 1
ATOM 599 N N . SER A 1 74 ? 4.186 -12.071 6.819 1.00 94.56 74 SER A N 1
ATOM 600 C CA . SER A 1 74 ? 3.586 -11.025 7.651 1.00 94.56 74 SER A CA 1
ATOM 601 C C . SER A 1 74 ? 2.152 -10.697 7.228 1.00 94.56 74 SER A C 1
ATOM 603 O O . SER A 1 74 ? 1.277 -10.632 8.083 1.00 94.56 74 SER A O 1
ATOM 605 N N . ILE A 1 75 ? 1.875 -10.567 5.924 1.00 96.25 75 ILE A N 1
ATOM 606 C CA . ILE A 1 75 ? 0.521 -10.291 5.409 1.00 96.25 75 ILE A CA 1
ATOM 607 C C . ILE A 1 75 ? -0.448 -11.432 5.740 1.00 96.25 75 ILE A C 1
ATOM 609 O O . ILE A 1 75 ? -1.566 -11.182 6.188 1.00 96.25 75 ILE A O 1
ATOM 613 N N . TRP A 1 76 ? -0.046 -12.686 5.521 1.00 95.81 76 TRP A N 1
ATOM 614 C CA . TRP A 1 76 ? -0.943 -13.831 5.707 1.00 95.81 76 TRP A CA 1
ATOM 615 C C . TRP A 1 76 ? -1.133 -14.234 7.174 1.00 95.81 76 TRP A C 1
ATOM 617 O O . TRP A 1 76 ? -2.180 -14.791 7.503 1.00 95.81 76 TRP A O 1
ATOM 627 N N . ASN A 1 77 ? -0.173 -13.918 8.050 1.00 94.81 77 ASN A N 1
ATOM 628 C CA . ASN A 1 77 ? -0.287 -14.130 9.497 1.00 94.81 77 ASN A CA 1
ATOM 629 C C . ASN A 1 77 ? -0.946 -12.956 10.241 1.00 94.81 77 ASN A C 1
ATOM 631 O O . ASN A 1 77 ? -1.233 -13.089 11.430 1.00 94.81 77 ASN A O 1
ATOM 635 N N . ALA A 1 78 ? -1.182 -11.823 9.572 1.00 96.31 78 ALA A N 1
ATOM 636 C CA . ALA A 1 78 ? -1.821 -10.661 10.177 1.00 96.31 78 ALA A CA 1
ATOM 637 C C . ALA A 1 78 ? -3.226 -11.005 10.703 1.00 96.31 78 ALA A C 1
ATOM 639 O O . ALA A 1 78 ? -4.036 -11.618 9.992 1.00 96.31 78 ALA A O 1
ATOM 640 N N . LYS A 1 79 ? -3.542 -10.567 11.928 1.00 96.31 79 LYS A N 1
ATOM 641 C CA . LYS A 1 79 ? -4.840 -10.783 12.595 1.00 96.31 79 LYS A CA 1
ATOM 642 C C . LYS A 1 79 ? -5.855 -9.731 12.149 1.00 96.31 79 LYS A C 1
ATOM 644 O O . LYS A 1 79 ? -6.425 -8.993 12.951 1.00 96.31 79 LYS A O 1
ATOM 649 N N . VAL A 1 80 ? -6.093 -9.696 10.844 1.00 97.19 80 VAL A N 1
ATOM 650 C CA . VAL A 1 80 ? -7.020 -8.792 10.153 1.00 97.19 80 VAL A CA 1
ATOM 651 C C . VAL A 1 80 ? -8.001 -9.605 9.302 1.00 97.19 80 VAL A C 1
ATOM 653 O O . VAL A 1 80 ? -7.705 -10.759 8.975 1.00 97.19 80 VAL A O 1
ATOM 656 N N . PRO A 1 81 ? -9.158 -9.047 8.897 1.00 97.56 81 PRO A N 1
ATOM 657 C CA . PRO A 1 81 ? -10.077 -9.756 8.015 1.00 97.56 81 PRO A CA 1
ATOM 658 C C . PRO A 1 81 ? -9.391 -10.239 6.736 1.00 97.56 81 PRO A C 1
ATOM 660 O O . PRO A 1 81 ? -8.579 -9.529 6.144 1.00 97.56 81 PRO A O 1
ATOM 663 N N . ARG A 1 82 ? -9.799 -11.404 6.225 1.00 96.75 82 ARG A N 1
ATOM 664 C CA . ARG A 1 82 ? -9.243 -11.993 4.992 1.00 96.75 82 ARG A CA 1
ATOM 665 C C . ARG A 1 82 ? -9.249 -11.025 3.800 1.00 96.75 82 ARG A C 1
ATOM 667 O O . ARG A 1 82 ? -8.287 -10.987 3.038 1.00 96.75 82 ARG A O 1
ATOM 674 N N . LYS A 1 83 ? -10.282 -10.184 3.665 1.00 97.19 83 LYS A N 1
ATOM 675 C CA . LYS A 1 83 ? -10.340 -9.142 2.620 1.00 97.19 83 LYS A CA 1
ATOM 676 C C . LYS A 1 83 ? -9.187 -8.130 2.717 1.00 97.19 83 LYS A C 1
ATOM 678 O O . LYS A 1 83 ? -8.703 -7.666 1.691 1.00 97.19 83 LYS A O 1
ATOM 683 N N . VAL A 1 84 ? -8.736 -7.821 3.935 1.00 98.31 84 VAL A N 1
ATOM 684 C CA . VAL A 1 84 ? -7.625 -6.901 4.213 1.00 98.31 84 VAL A CA 1
ATOM 685 C C . VAL A 1 84 ? -6.291 -7.582 3.914 1.00 98.31 84 VAL A C 1
ATOM 687 O O . VAL A 1 84 ? -5.424 -6.952 3.323 1.00 98.31 84 VAL A O 1
ATOM 690 N N . GLN A 1 85 ? -6.146 -8.882 4.204 1.00 98.06 85 GLN A N 1
ATOM 691 C CA . GLN A 1 85 ? -4.965 -9.657 3.789 1.00 98.06 85 GLN A CA 1
ATOM 692 C C . GLN A 1 85 ? -4.814 -9.675 2.257 1.00 98.06 85 GLN A C 1
ATOM 694 O O . GLN A 1 85 ? -3.749 -9.367 1.726 1.00 98.06 85 GLN A O 1
ATOM 699 N N . VAL A 1 86 ? -5.901 -9.971 1.531 1.00 97.69 86 VAL A N 1
ATOM 700 C CA . VAL A 1 86 ? -5.915 -9.958 0.055 1.00 97.69 86 VAL A CA 1
ATOM 701 C C . VAL A 1 86 ? -5.618 -8.559 -0.485 1.00 97.69 86 VAL A C 1
ATOM 703 O O . VAL A 1 86 ? -4.872 -8.418 -1.452 1.00 97.69 86 VAL A O 1
ATOM 706 N N . PHE A 1 87 ? -6.175 -7.522 0.142 1.00 98.38 87 PHE A N 1
ATOM 707 C CA . PHE A 1 87 ? -5.847 -6.139 -0.185 1.00 98.38 87 PHE A CA 1
ATOM 708 C C . PHE A 1 87 ? -4.355 -5.842 0.026 1.00 98.38 87 PHE A C 1
ATOM 710 O O . PHE A 1 87 ? -3.722 -5.327 -0.889 1.00 98.38 87 PHE A O 1
ATOM 717 N N . GLY A 1 88 ? -3.777 -6.215 1.172 1.00 97.25 88 GLY A N 1
ATOM 718 C CA . GLY A 1 88 ? -2.357 -6.022 1.473 1.00 97.25 88 GLY A CA 1
ATOM 719 C C . GLY A 1 88 ? -1.443 -6.741 0.480 1.00 97.25 88 GLY A C 1
ATOM 720 O O . GLY A 1 88 ? -0.445 -6.180 0.040 1.00 97.25 88 GLY A O 1
ATOM 721 N N . TRP A 1 89 ? -1.823 -7.945 0.046 1.00 95.88 89 TRP A N 1
ATOM 722 C CA . TRP A 1 89 ? -1.131 -8.662 -1.025 1.00 95.88 89 TRP A CA 1
ATOM 723 C C . TRP A 1 89 ? -1.182 -7.904 -2.362 1.00 95.88 89 TRP A C 1
ATOM 725 O O . TRP A 1 89 ? -0.145 -7.718 -2.999 1.00 95.88 89 TRP A O 1
ATOM 735 N N . ARG A 1 90 ? -2.359 -7.402 -2.768 1.00 95.69 90 ARG A N 1
ATOM 736 C CA . ARG A 1 90 ? -2.495 -6.576 -3.985 1.00 95.69 90 ARG A CA 1
ATOM 737 C C . ARG A 1 90 ? -1.702 -5.277 -3.890 1.00 95.69 90 ARG A C 1
ATOM 739 O O . ARG A 1 90 ? -1.111 -4.867 -4.883 1.00 95.69 90 ARG A O 1
ATOM 746 N N . LEU A 1 91 ? -1.697 -4.646 -2.718 1.00 95.44 91 LEU A N 1
ATOM 747 C CA . LEU A 1 91 ? -0.929 -3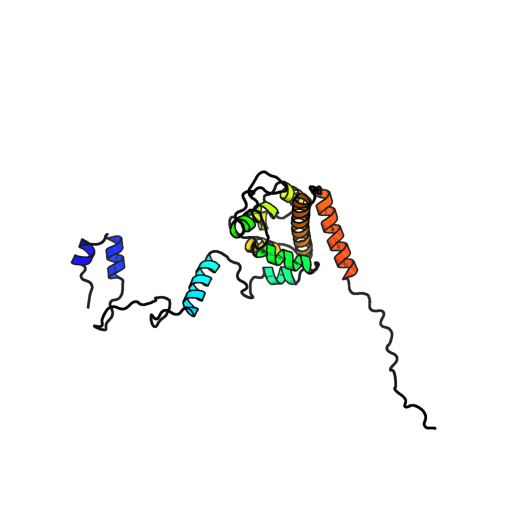.438 -2.446 1.00 95.44 91 LEU A CA 1
ATOM 748 C C . LEU A 1 91 ? 0.563 -3.704 -2.630 1.00 95.44 91 LEU A C 1
ATOM 750 O O . LEU A 1 91 ? 1.190 -3.022 -3.428 1.00 95.44 91 LEU A O 1
ATOM 754 N N . ALA A 1 92 ? 1.108 -4.733 -1.977 1.00 92.88 92 ALA A N 1
ATOM 755 C CA . ALA A 1 92 ? 2.519 -5.099 -2.085 1.00 92.88 92 ALA A CA 1
ATOM 756 C C . ALA A 1 92 ? 2.943 -5.358 -3.539 1.00 92.88 92 ALA A C 1
ATOM 758 O O . ALA A 1 92 ? 4.011 -4.916 -3.949 1.00 92.88 92 ALA A O 1
ATOM 759 N N . GLN A 1 93 ? 2.085 -5.994 -4.340 1.00 90.50 93 GLN A N 1
ATOM 760 C CA . GLN A 1 93 ? 2.351 -6.281 -5.755 1.00 90.50 93 GLN A CA 1
ATOM 761 C C . GLN A 1 93 ? 2.051 -5.121 -6.719 1.00 90.50 93 GLN A C 1
ATOM 763 O O . GLN A 1 93 ? 2.053 -5.336 -7.928 1.00 90.50 93 GLN A O 1
ATOM 768 N N . ASN A 1 94 ? 1.753 -3.913 -6.226 1.00 91.38 94 ASN A N 1
ATOM 769 C CA . ASN A 1 94 ? 1.340 -2.778 -7.058 1.00 91.38 94 ASN A CA 1
ATOM 770 C C . ASN A 1 94 ? 0.177 -3.137 -8.017 1.00 91.38 94 ASN A C 1
ATOM 772 O O . ASN A 1 94 ? 0.134 -2.719 -9.169 1.00 91.38 94 ASN A O 1
ATOM 776 N N . ALA A 1 95 ? -0.770 -3.957 -7.551 1.00 92.12 95 ALA A N 1
ATOM 777 C CA . ALA A 1 95 ? -1.861 -4.512 -8.358 1.00 92.12 95 ALA A CA 1
ATOM 778 C C . ALA A 1 95 ? -3.216 -3.820 -8.116 1.00 92.12 95 ALA A C 1
ATOM 780 O O . ALA A 1 95 ? -4.249 -4.275 -8.617 1.00 92.12 95 ALA A O 1
ATOM 781 N N . LEU A 1 96 ? -3.237 -2.746 -7.322 1.00 93.81 96 LEU A N 1
ATOM 782 C CA . LEU A 1 96 ? -4.433 -1.936 -7.095 1.00 93.81 96 LEU A CA 1
ATOM 783 C C . LEU A 1 96 ? -4.744 -1.067 -8.327 1.00 93.81 96 LEU A C 1
ATOM 785 O O . LEU A 1 96 ? -3.813 -0.642 -9.012 1.00 93.81 96 LEU A O 1
ATOM 789 N N . PRO A 1 97 ? -6.026 -0.777 -8.617 1.00 92.88 97 PRO A N 1
ATOM 790 C CA . PRO A 1 97 ? -6.421 0.082 -9.733 1.00 92.88 97 PRO A CA 1
ATOM 791 C C . PRO A 1 97 ? -6.222 1.569 -9.389 1.00 92.88 97 PRO A C 1
ATOM 793 O O . PRO A 1 97 ? -7.179 2.329 -9.264 1.00 92.88 97 PRO A O 1
ATOM 796 N N . THR A 1 98 ? -4.968 1.964 -9.171 1.00 92.50 98 THR A N 1
ATOM 797 C CA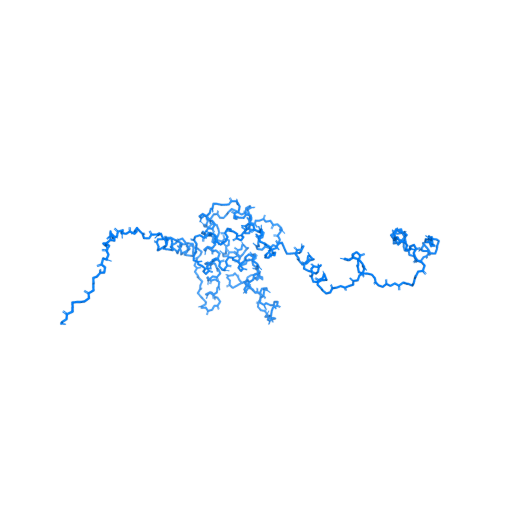 . THR A 1 98 ? -4.552 3.371 -9.093 1.00 92.50 98 THR A CA 1
ATOM 798 C C . THR A 1 98 ? -4.675 4.023 -10.470 1.00 92.50 98 THR A C 1
ATOM 800 O O . THR A 1 98 ? -4.643 3.315 -11.477 1.00 92.50 98 THR A O 1
ATOM 803 N N . GLY A 1 99 ? -4.788 5.351 -10.543 1.00 90.06 99 GLY A N 1
ATOM 804 C CA . GLY A 1 99 ? -4.875 6.073 -11.821 1.00 90.06 99 GLY A CA 1
ATOM 805 C C . GLY A 1 99 ? -3.756 5.702 -12.804 1.00 90.06 99 GLY A C 1
ATOM 806 O O . GLY A 1 99 ? -4.014 5.436 -13.976 1.00 90.06 99 GLY A O 1
ATOM 807 N N . VAL A 1 100 ? -2.516 5.563 -12.319 1.00 90.00 100 VAL A N 1
ATOM 808 C CA . VAL A 1 100 ? -1.386 5.102 -13.148 1.00 90.00 100 VAL A CA 1
ATOM 809 C C . VAL A 1 100 ? -1.593 3.665 -13.647 1.00 90.00 100 VAL A C 1
ATOM 811 O O . VAL A 1 100 ? -1.425 3.399 -14.839 1.00 90.00 100 VAL A O 1
ATOM 814 N N . ASN A 1 101 ? -2.008 2.736 -12.780 1.00 89.88 101 ASN A N 1
ATOM 815 C CA . ASN A 1 101 ? -2.221 1.334 -13.161 1.00 89.88 101 ASN A CA 1
ATOM 816 C C . ASN A 1 101 ? -3.439 1.135 -14.079 1.00 89.88 101 ASN A C 1
ATOM 818 O O . ASN A 1 101 ? -3.426 0.235 -14.921 1.00 89.88 101 ASN A O 1
ATOM 822 N N . LEU A 1 102 ? -4.486 1.949 -13.917 1.00 88.00 102 LEU A N 1
ATOM 823 C CA . LEU A 1 102 ? -5.662 1.961 -14.785 1.00 88.00 102 LEU A CA 1
ATOM 824 C C . LEU A 1 102 ? -5.303 2.472 -16.174 1.00 88.00 102 LEU A C 1
ATOM 826 O O . LEU A 1 102 ? -5.621 1.799 -17.150 1.00 88.00 102 LEU A O 1
ATOM 830 N N . ASN A 1 103 ? -4.548 3.567 -16.281 1.00 85.06 103 ASN A N 1
ATOM 831 C CA . ASN A 1 103 ? -4.110 4.074 -17.577 1.00 85.06 103 ASN A CA 1
ATOM 832 C C . ASN A 1 103 ? -3.297 3.042 -18.372 1.00 85.06 103 ASN A C 1
ATOM 834 O O . ASN A 1 103 ? -3.538 2.850 -19.561 1.00 85.06 103 ASN A O 1
ATOM 838 N N . HIS A 1 104 ? -2.393 2.308 -17.715 1.00 80.31 104 HIS A N 1
ATOM 839 C CA . HIS A 1 104 ? -1.639 1.235 -18.373 1.00 80.31 104 HIS A CA 1
ATOM 840 C C . HIS A 1 104 ? -2.526 0.144 -19.000 1.00 80.31 104 HIS A C 1
ATOM 842 O O . HIS A 1 104 ? -2.065 -0.569 -19.889 1.00 80.31 104 HIS A O 1
ATOM 848 N N . ARG A 1 105 ? -3.775 -0.010 -18.541 1.00 78.75 105 ARG A N 1
ATOM 849 C CA . ARG A 1 105 ? -4.710 -1.050 -18.999 1.00 78.75 105 ARG A CA 1
ATOM 850 C C . ARG A 1 105 ? -5.844 -0.513 -19.868 1.00 78.75 105 ARG A C 1
ATOM 852 O O . ARG A 1 105 ? -6.338 -1.249 -20.713 1.00 78.75 105 ARG A O 1
ATOM 859 N N . MET A 1 106 ? -6.283 0.717 -19.617 1.00 78.19 106 MET A N 1
ATOM 860 C CA . MET A 1 106 ? -7.539 1.272 -20.128 1.00 78.19 106 MET A CA 1
ATOM 861 C C . MET A 1 106 ? -7.374 2.608 -20.863 1.00 78.19 106 MET A C 1
ATOM 863 O O . MET A 1 106 ? -8.355 3.076 -21.423 1.00 78.19 106 MET A O 1
ATOM 867 N N . GLN A 1 107 ? -6.166 3.194 -20.906 1.00 75.69 107 GLN A N 1
ATOM 868 C CA . GLN A 1 107 ? -5.895 4.479 -21.576 1.00 75.69 107 GLN A CA 1
ATOM 869 C C . GLN A 1 107 ? -6.819 5.623 -21.103 1.00 75.69 107 GLN A C 1
ATOM 87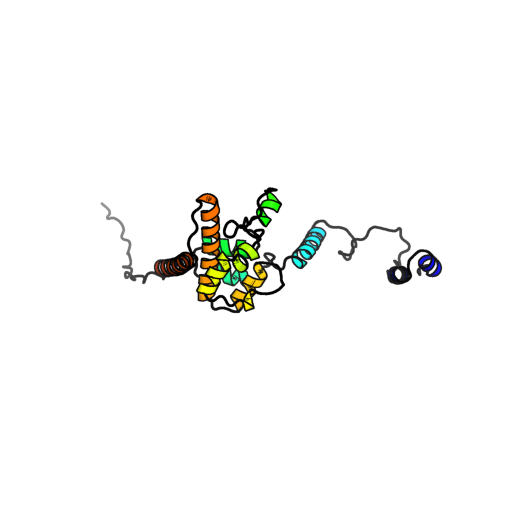1 O O . GLN A 1 107 ? -7.327 6.395 -21.908 1.00 75.69 107 GLN A O 1
ATOM 876 N N . GLU A 1 108 ? -7.080 5.708 -19.796 1.00 66.25 108 GLU A N 1
ATOM 877 C CA . GLU A 1 108 ? -7.879 6.788 -19.200 1.00 66.25 108 GLU A CA 1
ATOM 878 C C . GLU A 1 108 ? -7.100 8.114 -19.126 1.00 66.25 108 GLU A C 1
ATOM 880 O O . GLU A 1 108 ? -5.935 8.137 -18.729 1.00 66.25 108 GLU A O 1
ATOM 885 N N . ASP A 1 109 ? -7.778 9.229 -19.418 1.00 63.84 109 ASP A N 1
ATOM 886 C CA . ASP A 1 109 ? -7.190 10.580 -19.424 1.00 63.84 109 ASP A CA 1
ATOM 887 C C . ASP A 1 109 ? -7.005 11.196 -18.021 1.00 63.84 109 ASP A C 1
ATOM 889 O O . ASP A 1 109 ? -6.246 12.155 -17.849 1.00 63.84 109 ASP A O 1
ATOM 893 N N . SER A 1 110 ? -7.695 10.679 -16.995 1.00 66.25 110 SER A N 1
ATOM 894 C CA . SER A 1 110 ? -7.648 11.244 -15.640 1.00 66.25 110 SER A CA 1
ATOM 895 C C . SER A 1 110 ? -6.669 10.495 -14.741 1.00 66.25 110 SER A C 1
ATOM 897 O O . SER A 1 110 ? -6.917 9.384 -14.281 1.00 66.25 110 SER A O 1
ATOM 899 N N . PHE A 1 111 ? -5.548 11.152 -14.448 1.00 78.38 111 PHE A N 1
ATOM 900 C CA . PHE A 1 111 ? -4.475 10.603 -13.619 1.00 78.38 111 PHE A CA 1
ATOM 901 C C . PHE A 1 111 ? -4.504 11.089 -12.175 1.00 78.38 111 PHE A C 1
ATOM 903 O O . PHE A 1 111 ? -3.761 10.565 -11.348 1.00 78.38 111 PHE A O 1
ATOM 910 N N . ALA A 1 112 ? -5.266 12.143 -11.886 1.00 90.56 112 ALA A N 1
ATOM 911 C CA . ALA A 1 112 ? -5.141 12.869 -10.633 1.00 90.56 112 ALA A CA 1
ATOM 912 C C . ALA A 1 112 ? -5.675 12.049 -9.453 1.00 90.56 112 ALA A C 1
ATOM 914 O O . ALA A 1 112 ? -6.724 11.410 -9.539 1.00 90.56 112 ALA A O 1
ATOM 915 N N . CYS A 1 113 ? -4.970 12.104 -8.324 1.00 93.50 113 CYS A N 1
ATOM 916 C CA . CYS A 1 113 ? -5.427 11.473 -7.093 1.00 93.50 113 CYS A CA 1
ATOM 917 C C . CYS A 1 113 ? -6.809 12.008 -6.682 1.00 93.50 113 CYS A C 1
ATOM 919 O O . CYS A 1 113 ? -6.958 13.221 -6.524 1.00 93.50 113 CYS A O 1
ATOM 921 N N . PRO A 1 114 ? -7.800 11.141 -6.413 1.00 92.75 114 PRO A N 1
ATOM 922 C CA . PRO A 1 114 ? -9.149 11.582 -6.059 1.00 92.75 114 PRO A CA 1
ATOM 923 C C . PRO A 1 114 ? -9.257 12.301 -4.718 1.00 92.75 114 PRO A C 1
ATOM 925 O O . PRO A 1 114 ? -10.275 12.918 -4.443 1.00 92.75 114 PRO A O 1
ATOM 928 N N . LEU A 1 115 ? -8.244 12.169 -3.859 1.00 94.75 115 LEU A N 1
ATOM 929 C CA . LEU A 1 115 ? -8.242 12.773 -2.528 1.00 94.75 115 LEU A CA 1
ATOM 930 C C . LEU A 1 115 ? -7.582 14.155 -2.504 1.00 94.75 115 LEU A C 1
ATOM 932 O O . LEU A 1 115 ? -7.973 14.992 -1.698 1.00 94.75 115 LEU A O 1
ATOM 936 N N . CYS A 1 116 ? -6.558 14.392 -3.332 1.00 93.94 116 CYS A N 1
ATOM 937 C CA . CYS A 1 116 ? -5.806 15.654 -3.316 1.00 93.94 116 CYS A CA 1
ATOM 938 C C . CYS A 1 116 ? -5.889 16.455 -4.617 1.00 93.94 116 CYS A C 1
ATOM 940 O O . CYS A 1 116 ? -5.559 17.636 -4.611 1.00 93.94 116 CYS A O 1
ATOM 942 N N . HIS A 1 117 ? -6.280 15.816 -5.722 1.00 91.94 117 HIS A N 1
ATOM 943 C CA . HIS A 1 117 ? -6.395 16.395 -7.063 1.00 91.94 117 HIS A CA 1
ATOM 944 C C . HIS A 1 117 ? -5.127 17.088 -7.603 1.00 91.94 117 HIS A C 1
ATOM 946 O O . HIS A 1 117 ? -5.205 17.811 -8.591 1.00 91.94 117 HIS A O 1
ATOM 952 N N . ALA A 1 118 ? -3.961 16.872 -6.983 1.00 90.06 118 ALA A N 1
ATOM 953 C CA . ALA A 1 118 ? -2.741 17.631 -7.267 1.00 90.06 118 ALA A CA 1
ATOM 954 C C . ALA A 1 118 ? -1.678 16.844 -8.051 1.00 90.06 118 ALA A C 1
ATOM 956 O O . ALA A 1 118 ? -0.976 17.416 -8.879 1.00 90.06 118 ALA A O 1
ATOM 957 N N . GLU A 1 119 ? -1.540 15.542 -7.796 1.00 90.56 119 GLU A N 1
ATOM 958 C CA . GLU A 1 119 ? -0.515 14.695 -8.415 1.00 90.56 119 GLU A CA 1
ATOM 959 C C . GLU A 1 119 ? -1.147 13.453 -9.053 1.00 90.56 119 GLU A C 1
ATOM 961 O O . GLU A 1 119 ? -2.262 13.053 -8.699 1.00 90.56 119 GLU A O 1
ATOM 966 N N . LYS A 1 120 ? -0.416 12.829 -9.984 1.00 91.62 120 LYS A N 1
ATOM 967 C CA . LYS A 1 120 ? -0.778 11.528 -10.540 1.00 91.62 120 LYS A CA 1
ATOM 968 C C . LYS A 1 120 ? -0.837 10.466 -9.442 1.00 91.62 120 LYS A C 1
ATOM 970 O O . LYS A 1 120 ? 0.039 10.382 -8.585 1.00 91.62 120 LYS A O 1
ATOM 975 N N . GLU A 1 121 ? -1.865 9.633 -9.489 1.00 93.31 121 GLU A N 1
ATOM 976 C CA . GLU A 1 121 ? -2.082 8.578 -8.511 1.00 93.31 121 GLU A CA 1
ATOM 977 C C . GLU A 1 121 ? -1.315 7.306 -8.886 1.00 93.31 121 GLU A C 1
ATOM 979 O O . GLU A 1 121 ? -1.843 6.410 -9.547 1.00 93.31 121 GLU A O 1
ATOM 984 N N . ASP A 1 122 ? -0.065 7.214 -8.442 1.00 92.12 122 ASP A N 1
ATOM 985 C CA . ASP A 1 122 ? 0.613 5.930 -8.258 1.00 92.12 122 ASP A CA 1
ATOM 986 C C . ASP A 1 122 ? 0.403 5.391 -6.832 1.00 92.12 122 ASP A C 1
ATOM 988 O O . ASP A 1 122 ? -0.219 6.027 -5.977 1.00 92.12 122 ASP A O 1
ATOM 992 N N . THR A 1 123 ? 0.888 4.175 -6.576 1.00 92.94 123 THR A N 1
ATOM 993 C CA . THR A 1 123 ? 0.723 3.512 -5.276 1.00 92.94 123 THR A CA 1
ATOM 994 C C . THR A 1 123 ? 1.436 4.269 -4.154 1.00 92.94 123 THR A C 1
ATOM 996 O O . THR A 1 123 ? 0.865 4.443 -3.077 1.00 92.94 123 THR A O 1
ATOM 999 N N . GLU A 1 124 ? 2.647 4.787 -4.374 1.00 91.75 124 GLU A N 1
ATOM 1000 C CA . GLU A 1 124 ? 3.328 5.577 -3.343 1.00 91.75 124 GLU A CA 1
ATOM 1001 C C . GLU A 1 124 ? 2.613 6.902 -3.071 1.00 91.75 124 GLU A C 1
ATOM 1003 O O . GLU A 1 124 ? 2.551 7.345 -1.925 1.00 91.75 124 GLU A O 1
ATOM 1008 N N . HIS A 1 125 ? 2.036 7.541 -4.085 1.00 93.56 125 HIS A N 1
ATOM 1009 C CA . HIS A 1 125 ? 1.225 8.731 -3.899 1.00 93.56 125 HIS A CA 1
ATOM 1010 C C . HIS A 1 125 ? -0.024 8.402 -3.092 1.00 93.56 125 HIS A C 1
ATOM 1012 O O . HIS A 1 125 ? -0.221 8.990 -2.030 1.00 93.56 125 HIS A O 1
ATOM 1018 N N . ALA A 1 126 ? -0.823 7.433 -3.545 1.00 94.94 126 ALA A N 1
ATOM 1019 C CA . ALA A 1 126 ? -2.089 7.069 -2.916 1.00 94.94 126 ALA A CA 1
ATOM 1020 C C . ALA A 1 126 ? -1.936 6.741 -1.423 1.00 94.94 126 ALA A C 1
ATOM 1022 O O . ALA A 1 126 ? -2.790 7.119 -0.621 1.00 94.94 126 ALA A O 1
ATOM 1023 N N . PHE A 1 127 ? -0.840 6.073 -1.046 1.00 95.50 127 PHE A N 1
ATOM 1024 C CA . PHE A 1 127 ? -0.644 5.608 0.323 1.00 95.50 127 PHE A CA 1
ATOM 1025 C C . PHE A 1 127 ? 0.361 6.404 1.145 1.00 95.50 127 PHE A C 1
ATOM 1027 O O . PHE A 1 127 ? 0.233 6.353 2.354 1.00 95.50 127 PHE A O 1
ATOM 1034 N N . LEU A 1 128 ? 1.334 7.126 0.583 1.00 92.94 128 LEU A N 1
ATOM 1035 C CA . LEU A 1 128 ? 2.410 7.757 1.373 1.00 92.94 128 LEU A CA 1
ATOM 1036 C C . LEU A 1 128 ? 2.582 9.256 1.093 1.00 92.94 128 LEU A C 1
ATOM 1038 O O . LEU A 1 128 ? 2.784 10.035 2.026 1.00 92.94 128 LEU A O 1
ATOM 1042 N N . ARG A 1 129 ? 2.535 9.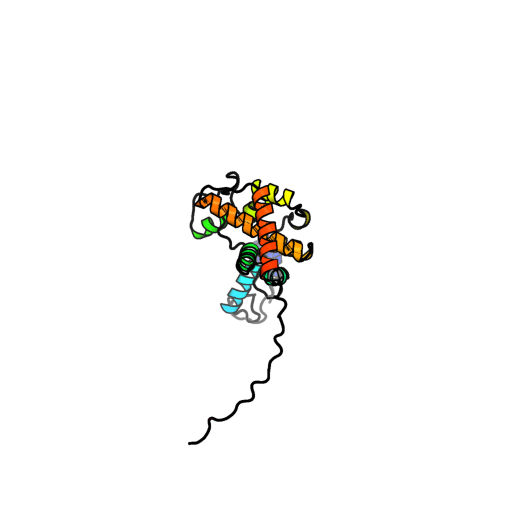686 -0.175 1.00 93.31 129 ARG A N 1
ATOM 1043 C CA . ARG A 1 129 ? 2.850 11.082 -0.550 1.00 93.31 129 ARG A CA 1
ATOM 1044 C C . ARG A 1 129 ? 1.630 11.996 -0.571 1.00 93.31 129 ARG A C 1
ATOM 1046 O O . ARG A 1 129 ? 1.790 13.186 -0.303 1.00 93.31 129 ARG A O 1
ATOM 1053 N N . CYS A 1 130 ? 0.438 11.455 -0.823 1.00 95.62 130 CYS A N 1
ATOM 1054 C CA . CYS A 1 130 ? -0.810 12.211 -0.836 1.00 95.62 130 CYS A CA 1
ATOM 1055 C C . CYS A 1 130 ? -0.966 13.020 0.466 1.00 95.62 130 CYS A C 1
ATOM 1057 O O . CYS A 1 130 ? -0.856 12.440 1.551 1.00 95.62 130 CYS A O 1
ATOM 1059 N N . PRO A 1 131 ? -1.253 14.337 0.401 1.00 96.94 131 PRO A N 1
ATOM 1060 C CA . PRO A 1 131 ? -1.434 15.174 1.588 1.00 96.94 131 PRO A CA 1
ATOM 1061 C C . PRO A 1 131 ? -2.477 14.637 2.572 1.00 96.94 131 PRO A C 1
ATOM 1063 O O . PRO A 1 131 ? -2.303 14.764 3.783 1.00 96.94 131 PRO A O 1
ATOM 1066 N N . TYR A 1 132 ? -3.539 14.004 2.064 1.00 97.56 132 TYR A N 1
ATOM 1067 C CA . TYR A 1 132 ? -4.538 13.333 2.893 1.00 97.56 132 TYR A CA 1
ATOM 1068 C C . TYR A 1 132 ? -3.934 12.126 3.629 1.00 97.56 132 TYR A C 1
ATOM 1070 O O . TYR A 1 132 ? -4.025 12.035 4.852 1.00 97.56 132 TYR A O 1
ATOM 1078 N N . ALA A 1 133 ? -3.256 11.230 2.903 1.00 96.81 133 ALA A N 1
ATOM 1079 C CA . ALA A 1 133 ? -2.612 10.057 3.494 1.00 96.81 133 ALA A CA 1
ATOM 1080 C C . ALA A 1 133 ? -1.542 10.456 4.524 1.00 96.81 133 ALA A C 1
ATOM 1082 O O . ALA A 1 133 ? -1.475 9.869 5.600 1.00 96.81 133 ALA A O 1
ATOM 1083 N N . ARG A 1 134 ? -0.756 11.508 4.257 1.00 96.19 134 ARG A N 1
ATOM 1084 C CA . ARG A 1 134 ? 0.217 12.050 5.220 1.00 96.19 134 ARG A CA 1
ATOM 1085 C C . ARG A 1 134 ? -0.429 12.485 6.530 1.00 96.19 134 ARG A C 1
ATOM 1087 O O . ARG A 1 134 ? 0.123 12.202 7.587 1.00 96.19 134 ARG A O 1
ATOM 1094 N N . GLN A 1 135 ? -1.588 13.142 6.484 1.00 97.75 135 GLN A N 1
ATOM 1095 C CA . GLN A 1 135 ? -2.309 13.532 7.700 1.00 97.75 135 GLN A CA 1
ATOM 1096 C C . GLN A 1 135 ? -2.755 12.308 8.506 1.00 97.75 135 GLN A C 1
ATOM 1098 O O . GLN A 1 135 ? -2.537 12.269 9.715 1.00 97.75 135 GLN A O 1
ATOM 1103 N N . VAL A 1 136 ? -3.297 11.287 7.835 1.00 98.19 136 VAL A N 1
ATOM 1104 C CA . VAL A 1 136 ? -3.653 10.002 8.463 1.00 98.19 136 VAL A CA 1
ATOM 1105 C C . VAL A 1 136 ? -2.427 9.374 9.139 1.00 98.19 136 VAL A C 1
ATOM 1107 O O . VAL A 1 136 ? -2.483 9.000 10.309 1.00 98.19 136 VAL A O 1
ATOM 1110 N N . TRP A 1 137 ? -1.285 9.322 8.450 1.00 97.06 137 TRP A N 1
ATOM 1111 C CA . TRP A 1 137 ? -0.056 8.750 9.003 1.00 97.06 137 TRP A CA 1
ATOM 1112 C C . TRP A 1 137 ? 0.568 9.562 10.132 1.00 97.06 137 TRP A C 1
ATOM 1114 O O . TRP A 1 137 ? 1.170 8.973 11.028 1.00 97.06 137 TRP A O 1
ATOM 1124 N N . ASN A 1 138 ? 0.411 10.885 10.130 1.00 96.38 138 ASN A N 1
ATOM 1125 C CA . ASN A 1 138 ? 0.859 11.734 11.231 1.00 96.38 138 ASN A CA 1
ATOM 1126 C C . ASN A 1 138 ? 0.057 11.459 12.509 1.00 96.38 138 ASN A C 1
ATOM 1128 O O . ASN A 1 138 ? 0.645 11.385 13.584 1.00 96.38 138 ASN A O 1
ATOM 1132 N N . LEU A 1 139 ? -1.257 11.239 12.392 1.00 96.25 139 LEU A N 1
ATOM 1133 C CA . LEU A 1 139 ? -2.109 10.844 13.520 1.00 96.25 139 LEU A CA 1
ATOM 1134 C C . LEU A 1 139 ? -1.762 9.440 14.039 1.00 96.25 139 LEU A C 1
ATOM 1136 O O . LEU A 1 139 ? -1.770 9.211 15.245 1.00 96.25 139 LEU A O 1
ATOM 1140 N N . PHE A 1 140 ? -1.415 8.517 13.139 1.00 94.75 140 PHE A N 1
ATOM 1141 C CA . PHE A 1 140 ? -0.933 7.178 13.495 1.00 94.75 140 PHE A CA 1
ATOM 1142 C C . PHE A 1 140 ? 0.510 7.159 14.038 1.00 94.75 140 PHE A C 1
ATOM 1144 O O . PHE A 1 140 ? 0.904 6.184 14.667 1.00 94.75 140 PHE A O 1
ATOM 1151 N N . GLN A 1 141 ? 1.290 8.223 13.816 1.00 93.19 141 GLN A N 1
ATOM 1152 C CA . GLN A 1 141 ? 2.726 8.308 14.123 1.00 93.19 141 GLN A CA 1
ATOM 1153 C C . GLN A 1 141 ? 3.575 7.291 13.341 1.00 93.19 141 GLN A C 1
ATOM 1155 O O . GLN A 1 141 ? 4.429 6.594 13.893 1.00 93.19 141 GLN A O 1
ATOM 1160 N N . LEU A 1 142 ? 3.357 7.211 12.024 1.00 90.06 142 LEU A N 1
ATOM 1161 C CA . LEU A 1 142 ? 4.120 6.315 11.153 1.00 90.06 142 LEU A CA 1
ATOM 1162 C C . LEU A 1 142 ? 5.632 6.573 11.260 1.00 90.06 142 LEU A C 1
ATOM 1164 O O . LEU A 1 142 ? 6.114 7.703 11.146 1.00 90.06 142 LEU A O 1
ATOM 1168 N N . ARG A 1 143 ? 6.407 5.492 11.377 1.00 90.38 143 ARG A N 1
ATOM 1169 C CA . ARG A 1 143 ? 7.872 5.534 11.339 1.00 90.38 143 ARG A CA 1
ATOM 1170 C C . ARG A 1 143 ? 8.372 5.744 9.911 1.00 90.38 143 ARG A C 1
ATOM 1172 O O . ARG A 1 143 ? 8.765 4.797 9.230 1.00 90.38 143 ARG A O 1
ATOM 1179 N N . TRP A 1 144 ? 8.381 7.004 9.473 1.00 87.19 144 TRP A N 1
ATOM 1180 C CA . TRP A 1 144 ? 8.744 7.407 8.110 1.00 87.19 144 TRP A CA 1
ATOM 1181 C C . TRP A 1 144 ? 10.087 6.844 7.630 1.00 87.19 144 TRP A C 1
ATOM 1183 O O . TRP A 1 144 ? 10.197 6.479 6.464 1.00 87.19 144 TRP A O 1
ATOM 1193 N N . ALA A 1 145 ? 11.078 6.673 8.509 1.00 85.06 145 ALA A N 1
ATOM 1194 C CA . ALA A 1 145 ? 12.374 6.083 8.157 1.00 85.06 145 ALA A CA 1
ATOM 1195 C C . ALA A 1 145 ? 12.282 4.664 7.552 1.00 85.06 145 ALA A C 1
ATOM 1197 O O . ALA A 1 145 ? 13.172 4.255 6.815 1.00 85.06 145 ALA A O 1
ATOM 1198 N N . LEU A 1 146 ? 11.209 3.912 7.826 1.00 83.25 146 LEU A N 1
ATOM 1199 C CA . LEU A 1 146 ? 11.010 2.559 7.288 1.00 83.25 146 LEU A CA 1
ATOM 1200 C C . LEU A 1 146 ? 10.391 2.558 5.877 1.00 83.25 146 LEU A C 1
ATOM 1202 O O . LEU A 1 146 ? 10.532 1.578 5.140 1.00 83.25 146 LEU A O 1
ATOM 1206 N N . VAL A 1 147 ? 9.738 3.657 5.488 1.00 83.12 147 VAL A N 1
ATOM 1207 C CA . VAL A 1 147 ? 9.048 3.815 4.193 1.00 83.12 147 VAL A CA 1
ATOM 1208 C C . VAL A 1 147 ? 9.737 4.791 3.241 1.00 83.12 147 VAL A C 1
ATOM 1210 O O . VAL A 1 147 ? 9.520 4.712 2.038 1.00 83.12 147 VAL A O 1
ATOM 1213 N N . SER A 1 148 ? 10.592 5.673 3.759 1.00 71.56 148 SER A N 1
ATOM 1214 C CA . SER A 1 148 ? 11.261 6.736 3.002 1.00 71.56 148 SER A CA 1
ATOM 1215 C C . SER A 1 148 ? 12.590 6.235 2.441 1.00 71.56 148 SER A C 1
ATOM 1217 O O . SER A 1 148 ? 13.646 6.531 2.987 1.00 71.56 148 SER A O 1
ATOM 1219 N N . ASP A 1 149 ? 12.546 5.445 1.373 1.00 68.25 149 ASP A N 1
ATOM 1220 C CA . ASP A 1 149 ? 13.741 5.122 0.592 1.00 68.25 149 ASP A CA 1
ATOM 1221 C C . ASP A 1 149 ? 13.443 5.259 -0.904 1.00 68.25 149 ASP A C 1
ATOM 1223 O O . ASP A 1 149 ? 12.314 5.087 -1.353 1.00 68.25 149 ASP A O 1
ATOM 1227 N N . SER A 1 150 ? 14.494 5.564 -1.652 1.00 57.78 150 SER A N 1
ATOM 1228 C CA . SER A 1 150 ? 14.574 5.716 -3.104 1.00 57.78 150 SER A CA 1
ATOM 1229 C C . SER A 1 150 ? 14.263 4.443 -3.911 1.00 57.78 150 SER A C 1
ATOM 1231 O O . SER A 1 150 ? 14.153 4.513 -5.133 1.00 57.78 150 SER A O 1
ATOM 1233 N N . SER A 1 151 ? 14.099 3.289 -3.251 1.00 54.09 151 SER A N 1
ATOM 1234 C CA . SER A 1 151 ? 13.771 2.007 -3.884 1.00 54.09 151 SER A CA 1
ATOM 1235 C C . SER A 1 151 ? 12.258 1.859 -4.143 1.00 54.09 151 SER A C 1
ATOM 1237 O O . SER A 1 1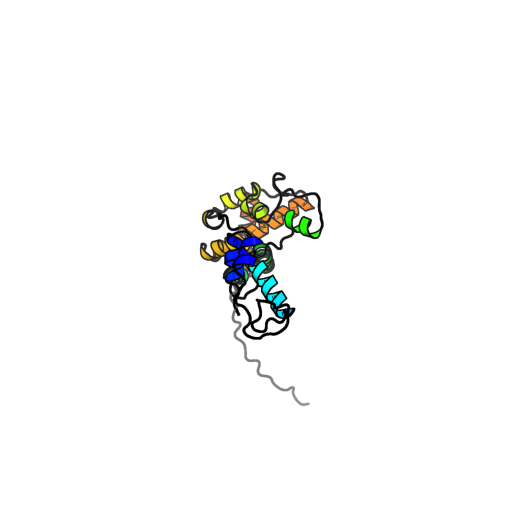51 ? 11.450 1.637 -3.240 1.00 54.09 151 SER A O 1
ATOM 1239 N N . THR A 1 152 ? 11.909 1.996 -5.423 1.00 66.12 152 THR A N 1
ATOM 1240 C CA . THR A 1 152 ? 10.592 2.168 -6.064 1.00 66.12 152 THR A CA 1
ATOM 1241 C C . THR A 1 152 ? 9.798 0.868 -6.239 1.00 66.12 152 THR A C 1
ATOM 1243 O O . THR A 1 152 ? 9.596 0.400 -7.358 1.00 66.12 152 THR A O 1
ATOM 1246 N N . ASN A 1 153 ? 9.326 0.253 -5.150 1.00 78.81 153 ASN A N 1
ATOM 1247 C CA . ASN A 1 153 ? 8.051 -0.474 -5.203 1.00 78.81 153 ASN A CA 1
ATOM 1248 C C . ASN A 1 153 ? 7.402 -0.682 -3.828 1.00 78.81 153 ASN A C 1
ATOM 1250 O O . ASN A 1 153 ? 8.049 -0.725 -2.779 1.00 78.81 153 ASN A O 1
ATOM 1254 N N . SER A 1 154 ? 6.087 -0.897 -3.863 1.00 87.75 154 SER A N 1
ATOM 1255 C CA . SER A 1 154 ? 5.231 -1.193 -2.712 1.00 87.75 154 SER A CA 1
ATOM 1256 C C . SER A 1 154 ? 5.685 -2.364 -1.852 1.00 87.75 154 SER A C 1
ATOM 1258 O O . SER A 1 154 ? 5.568 -2.324 -0.628 1.00 87.75 154 SER A O 1
ATOM 1260 N N . CYS A 1 155 ? 6.227 -3.408 -2.472 1.00 88.75 155 CYS A N 1
ATOM 1261 C CA . CYS A 1 155 ? 6.655 -4.601 -1.757 1.00 88.75 155 CYS A CA 1
ATOM 1262 C C . CYS A 1 155 ? 7.830 -4.308 -0.814 1.00 88.75 155 CYS A C 1
ATOM 1264 O O . CYS A 1 155 ? 7.825 -4.762 0.330 1.00 88.75 155 CYS A O 1
ATOM 1266 N N . ALA A 1 156 ? 8.816 -3.534 -1.274 1.00 86.62 156 ALA A N 1
ATOM 1267 C CA . ALA A 1 156 ? 10.047 -3.273 -0.539 1.00 86.62 156 ALA A CA 1
ATOM 1268 C C . ALA A 1 156 ? 9.795 -2.497 0.760 1.00 86.62 156 ALA A C 1
ATOM 1270 O O . ALA A 1 156 ? 10.260 -2.906 1.829 1.00 86.62 156 ALA A O 1
ATOM 1271 N N . TRP A 1 157 ? 9.024 -1.406 0.709 1.00 88.19 157 TRP A N 1
ATOM 1272 C CA . TRP A 1 157 ? 8.726 -0.644 1.923 1.00 88.19 157 TRP A CA 1
ATOM 1273 C C . TRP A 1 157 ? 7.760 -1.377 2.861 1.00 88.19 157 TRP A C 1
ATOM 1275 O O . TRP A 1 157 ? 7.921 -1.270 4.078 1.00 88.19 157 TRP A O 1
ATOM 1285 N N . MET A 1 158 ?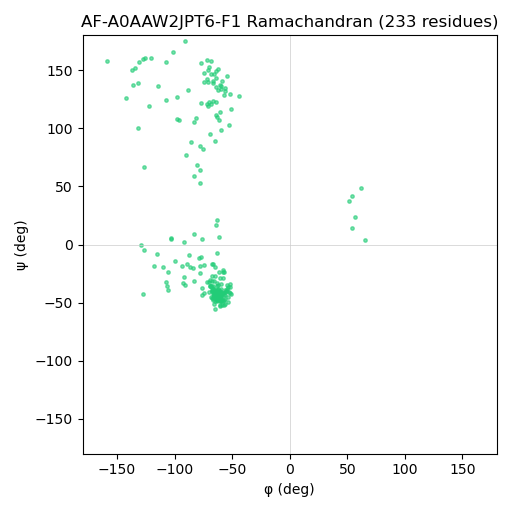 6.821 -2.184 2.345 1.00 91.44 158 MET A N 1
ATOM 1286 C CA . MET A 1 158 ? 5.982 -3.045 3.195 1.00 91.44 158 MET A CA 1
ATOM 1287 C C . MET A 1 158 ? 6.821 -4.086 3.934 1.00 91.44 158 MET A C 1
ATOM 1289 O O . MET A 1 158 ? 6.575 -4.355 5.109 1.00 91.44 158 MET A O 1
ATOM 1293 N N . GLU A 1 159 ? 7.828 -4.655 3.271 1.00 90.56 159 GLU A N 1
ATOM 1294 C CA . GLU A 1 159 ? 8.735 -5.621 3.881 1.00 90.56 159 GLU A CA 1
ATOM 1295 C C . GLU A 1 159 ? 9.584 -4.992 4.994 1.00 90.56 159 GLU A C 1
ATOM 1297 O O . GLU A 1 159 ? 9.705 -5.566 6.080 1.00 90.56 159 GLU A O 1
ATOM 1302 N N . ARG A 1 160 ? 10.146 -3.799 4.755 1.00 90.19 160 ARG A N 1
ATOM 1303 C CA . ARG A 1 160 ? 10.903 -3.052 5.775 1.00 90.19 160 ARG A CA 1
ATOM 1304 C C . ARG A 1 160 ? 10.035 -2.697 6.977 1.00 90.19 160 ARG A C 1
ATOM 1306 O O . ARG A 1 160 ? 10.470 -2.903 8.108 1.00 90.19 160 ARG A O 1
ATOM 1313 N N . LEU A 1 161 ? 8.809 -2.223 6.744 1.00 91.44 161 LEU A N 1
ATOM 1314 C CA . LEU A 1 161 ? 7.850 -1.962 7.816 1.00 91.44 161 LEU A CA 1
ATOM 1315 C C . LEU A 1 161 ? 7.563 -3.227 8.619 1.00 91.44 161 LEU A C 1
ATOM 1317 O O . LEU A 1 161 ? 7.737 -3.215 9.831 1.00 91.44 161 LEU A O 1
ATOM 1321 N N . ALA A 1 162 ? 7.209 -4.328 7.952 1.00 92.25 162 ALA A N 1
ATOM 1322 C CA . ALA A 1 162 ? 6.891 -5.594 8.607 1.00 92.25 162 ALA A CA 1
ATOM 1323 C C . ALA A 1 162 ? 8.036 -6.139 9.480 1.00 92.25 162 ALA A C 1
ATOM 1325 O O . ALA A 1 162 ? 7.779 -6.842 10.452 1.00 92.25 162 ALA A O 1
ATOM 1326 N N . LYS A 1 163 ? 9.293 -5.833 9.133 1.00 91.12 163 LYS A N 1
ATOM 1327 C CA . LYS A 1 163 ? 10.485 -6.184 9.924 1.00 91.12 163 LYS A CA 1
ATOM 1328 C C . LYS A 1 163 ? 10.778 -5.188 11.050 1.00 91.12 163 LYS A C 1
ATOM 1330 O O . LYS A 1 163 ? 11.354 -5.574 12.061 1.00 91.12 163 LYS A O 1
ATOM 1335 N N . GLY A 1 164 ? 10.448 -3.913 10.852 1.00 90.75 164 GLY A N 1
ATOM 1336 C CA . GLY A 1 164 ? 10.775 -2.829 11.779 1.00 90.75 164 GLY A CA 1
ATOM 1337 C C . GLY A 1 164 ? 9.725 -2.573 12.860 1.00 90.75 164 GLY A C 1
ATOM 1338 O O . GLY A 1 164 ? 10.036 -1.909 13.850 1.00 90.75 164 GLY A O 1
ATOM 1339 N N . ILE A 1 165 ? 8.496 -3.069 12.692 1.00 92.88 165 ILE A N 1
ATOM 1340 C CA . ILE A 1 165 ? 7.375 -2.838 13.615 1.00 92.88 165 ILE A CA 1
ATOM 1341 C C . ILE A 1 165 ? 6.825 -4.148 14.193 1.00 92.88 165 ILE A C 1
ATOM 1343 O O . ILE A 1 165 ? 7.068 -5.229 13.662 1.00 92.88 165 ILE A O 1
ATOM 1347 N N . GLY A 1 166 ? 6.097 -4.060 15.310 1.00 93.75 166 GLY A N 1
ATOM 1348 C CA . GLY A 1 166 ? 5.484 -5.235 15.937 1.00 93.75 166 GLY A CA 1
ATOM 1349 C C . GLY A 1 166 ? 4.298 -5.778 15.133 1.00 93.75 166 GLY A C 1
ATOM 1350 O O . GLY A 1 166 ? 3.669 -5.047 14.372 1.00 93.75 166 GLY A O 1
ATOM 1351 N N . TYR A 1 167 ? 3.937 -7.049 15.343 1.00 93.75 167 TYR A N 1
ATOM 1352 C CA . TYR A 1 167 ? 2.827 -7.690 14.619 1.00 93.75 167 TYR A CA 1
ATOM 1353 C C . TYR A 1 167 ? 1.496 -6.937 14.758 1.00 93.75 167 TYR A C 1
ATOM 1355 O O . TYR A 1 167 ? 0.783 -6.771 13.776 1.00 93.75 167 TYR A O 1
ATOM 1363 N N . GLU A 1 168 ? 1.174 -6.436 15.954 1.00 94.12 168 GLU A N 1
ATOM 1364 C CA . GLU A 1 168 ? -0.077 -5.698 16.165 1.00 94.12 168 GLU A CA 1
ATOM 1365 C C . GLU A 1 168 ? -0.105 -4.339 15.464 1.00 94.12 168 GLU A C 1
ATOM 1367 O O . GLU A 1 168 ? -1.149 -3.917 14.970 1.00 94.12 168 GLU A O 1
ATOM 1372 N N . GLU A 1 169 ? 1.040 -3.664 15.408 1.00 95.44 169 GLU A N 1
ATOM 1373 C CA . GLU A 1 169 ? 1.190 -2.402 14.687 1.00 95.44 169 GLU A CA 1
ATOM 1374 C C . GLU A 1 169 ? 1.104 -2.640 13.177 1.00 95.44 169 GLU A C 1
ATOM 1376 O O . GLU A 1 169 ? 0.495 -1.847 12.464 1.00 95.44 169 GLU A O 1
ATOM 1381 N N . PHE A 1 170 ? 1.629 -3.771 12.695 1.00 96.12 170 PHE A N 1
ATOM 1382 C CA . PHE A 1 170 ? 1.494 -4.190 11.303 1.00 96.12 170 PHE A CA 1
ATOM 1383 C C . PHE A 1 170 ? 0.048 -4.546 10.924 1.00 96.12 170 PHE A C 1
ATOM 1385 O O . PHE A 1 170 ? -0.402 -4.175 9.840 1.00 96.12 170 PHE A O 1
ATOM 1392 N N . ASP A 1 171 ? -0.712 -5.194 11.814 1.00 97.31 171 ASP A N 1
ATOM 1393 C CA . ASP A 1 171 ? -2.150 -5.414 11.608 1.00 97.31 171 ASP A CA 1
ATOM 1394 C C . ASP A 1 171 ? -2.874 -4.080 11.389 1.00 97.31 171 ASP A C 1
ATOM 1396 O O . ASP A 1 171 ? -3.612 -3.909 10.417 1.00 97.31 171 ASP A O 1
ATOM 1400 N N . LEU A 1 172 ? -2.645 -3.116 12.285 1.00 97.56 172 LEU A N 1
ATOM 1401 C CA . LEU A 1 172 ? -3.281 -1.805 12.214 1.00 97.56 172 LEU A CA 1
ATOM 1402 C C . LEU A 1 172 ? -2.820 -1.011 10.991 1.00 97.56 172 LEU A C 1
ATOM 1404 O O . LEU A 1 172 ? -3.648 -0.400 10.319 1.00 97.56 172 LEU A O 1
ATOM 1408 N N . PHE A 1 173 ? -1.539 -1.094 10.639 1.00 97.19 173 PHE A N 1
ATOM 1409 C CA . PHE A 1 173 ? -1.004 -0.537 9.403 1.00 97.19 173 PHE A CA 1
ATOM 1410 C C . PHE A 1 173 ? -1.780 -1.037 8.171 1.00 97.19 173 PHE A C 1
ATOM 1412 O O . PHE A 1 173 ? -2.242 -0.230 7.363 1.00 97.19 173 PHE A O 1
ATOM 1419 N N . LEU A 1 174 ? -2.004 -2.354 8.051 1.00 98.00 174 LEU A N 1
ATOM 1420 C CA . LEU A 1 174 ? -2.778 -2.928 6.943 1.00 98.00 174 LEU A CA 1
ATOM 1421 C C . LEU A 1 174 ? -4.232 -2.439 6.926 1.00 98.00 174 LEU A C 1
ATOM 1423 O O . LEU A 1 174 ? -4.782 -2.187 5.850 1.00 98.00 174 LEU A O 1
ATOM 1427 N N . ILE A 1 175 ? -4.855 -2.290 8.100 1.00 98.44 175 ILE A N 1
ATOM 1428 C CA . ILE A 1 175 ? -6.217 -1.755 8.223 1.00 98.44 175 ILE A CA 1
ATOM 1429 C C . ILE A 1 175 ? -6.270 -0.291 7.788 1.00 98.44 175 ILE A C 1
ATOM 1431 O O . ILE A 1 175 ? -7.188 0.075 7.059 1.00 98.44 175 ILE A O 1
ATOM 1435 N N . ILE A 1 176 ? -5.292 0.531 8.176 1.00 98.44 176 ILE A N 1
ATOM 1436 C CA . ILE A 1 176 ? -5.221 1.942 7.778 1.00 98.44 176 ILE A CA 1
ATOM 1437 C C . ILE A 1 176 ? -5.023 2.057 6.267 1.00 98.44 176 ILE A C 1
ATOM 1439 O O . ILE A 1 176 ? -5.766 2.793 5.624 1.00 98.44 176 ILE A O 1
ATOM 1443 N N . CYS A 1 177 ? -4.106 1.288 5.668 1.00 98.12 177 CYS A N 1
ATOM 1444 C CA . CYS A 1 177 ? -3.970 1.246 4.211 1.00 98.12 177 CYS A CA 1
ATOM 1445 C C . CYS A 1 177 ? -5.299 0.862 3.544 1.00 98.12 177 CYS A C 1
ATOM 1447 O O . CYS A 1 177 ? -5.749 1.530 2.615 1.00 98.12 177 CYS A O 1
ATOM 1449 N N . TRP A 1 178 ? -5.971 -0.182 4.034 1.00 98.56 178 TRP A N 1
ATOM 1450 C CA . TRP A 1 178 ? -7.268 -0.581 3.491 1.00 98.56 178 TRP A CA 1
ATOM 1451 C C . TRP A 1 178 ? -8.330 0.518 3.647 1.00 98.56 178 TRP A C 1
ATOM 1453 O O . TRP A 1 178 ? -9.085 0.767 2.708 1.00 98.56 178 TRP A O 1
ATOM 1463 N N . ALA A 1 179 ? -8.367 1.206 4.788 1.00 98.44 179 ALA A N 1
ATOM 1464 C CA . ALA A 1 179 ? -9.299 2.295 5.061 1.00 98.44 179 ALA A CA 1
ATOM 1465 C C . ALA A 1 179 ? -9.030 3.525 4.180 1.00 98.44 179 ALA A C 1
ATOM 1467 O O . ALA A 1 179 ? -9.983 4.099 3.661 1.00 98.44 179 ALA A O 1
ATOM 1468 N N . ILE A 1 180 ? -7.763 3.888 3.938 1.00 98.38 180 ILE A N 1
ATOM 1469 C CA . ILE A 1 180 ? -7.376 4.937 2.977 1.00 98.38 180 ILE A CA 1
ATOM 1470 C C . ILE A 1 180 ? -7.901 4.580 1.586 1.00 98.38 180 ILE A C 1
ATOM 1472 O O . ILE A 1 180 ? -8.551 5.400 0.941 1.00 98.38 180 ILE A O 1
ATOM 1476 N N . TRP A 1 181 ? -7.670 3.341 1.140 1.00 97.94 181 TRP A N 1
ATOM 1477 C CA . TRP A 1 181 ? -8.130 2.882 -0.169 1.00 97.94 181 TRP A CA 1
ATOM 1478 C C . TRP A 1 181 ? -9.656 2.877 -0.286 1.00 97.94 181 TRP A C 1
ATOM 1480 O O . TRP A 1 181 ? -10.221 3.294 -1.297 1.00 97.94 181 TRP A O 1
ATOM 1490 N N . TRP A 1 182 ? -10.338 2.413 0.759 1.00 97.31 182 TRP A N 1
ATOM 1491 C CA . TRP A 1 182 ? -11.792 2.427 0.834 1.00 97.31 182 TRP A CA 1
ATOM 1492 C C . TRP A 1 182 ? -12.346 3.856 0.806 1.00 97.31 182 TRP A C 1
ATOM 1494 O O . TRP A 1 182 ? -13.251 4.124 0.019 1.00 97.31 182 TRP A O 1
ATOM 1504 N N . ASN A 1 183 ? -11.767 4.778 1.581 1.00 97.62 183 ASN A N 1
ATOM 1505 C CA . ASN A 1 183 ? -12.159 6.185 1.589 1.00 97.62 183 ASN A CA 1
ATOM 1506 C C . ASN A 1 183 ? -11.944 6.832 0.217 1.00 97.62 183 ASN A C 1
ATOM 1508 O O . ASN A 1 183 ? -12.862 7.446 -0.307 1.00 97.62 183 ASN A O 1
ATOM 1512 N N . ARG A 1 184 ? -10.792 6.594 -0.425 1.00 96.06 184 ARG A N 1
ATOM 1513 C CA . ARG A 1 184 ? -10.517 7.032 -1.804 1.00 96.06 184 ARG A CA 1
ATOM 1514 C C . ARG A 1 184 ? -11.595 6.561 -2.781 1.00 96.06 184 ARG A C 1
ATOM 1516 O O . ARG A 1 184 ? -12.055 7.342 -3.609 1.00 96.06 184 ARG A O 1
ATOM 1523 N N . ASN A 1 185 ? -12.007 5.295 -2.703 1.00 95.06 185 ASN A N 1
ATOM 1524 C CA . ASN A 1 185 ? -13.048 4.770 -3.592 1.00 95.06 185 ASN A CA 1
ATOM 1525 C C . ASN A 1 185 ? -14.421 5.385 -3.303 1.00 95.06 185 ASN A C 1
ATOM 1527 O O . ASN A 1 185 ? -15.173 5.635 -4.239 1.00 95.06 185 ASN A O 1
ATOM 1531 N N . ARG A 1 186 ? -14.741 5.673 -2.038 1.00 95.56 186 ARG A N 1
ATOM 1532 C CA . ARG A 1 186 ? -15.962 6.409 -1.682 1.00 95.56 186 ARG A CA 1
ATOM 1533 C C . ARG A 1 186 ? -15.931 7.850 -2.173 1.00 95.56 186 ARG A C 1
ATOM 1535 O O . ARG A 1 186 ? -16.926 8.305 -2.720 1.00 95.56 186 ARG A O 1
ATOM 1542 N N . THR A 1 187 ? -14.794 8.535 -2.093 1.00 95.06 187 THR A N 1
ATOM 1543 C CA . THR A 1 187 ? -14.635 9.876 -2.669 1.00 95.06 187 THR A CA 1
ATOM 1544 C C . THR A 1 187 ? -14.890 9.873 -4.174 1.00 95.06 187 THR A C 1
ATOM 1546 O O . THR A 1 187 ? -15.561 10.764 -4.685 1.00 95.06 187 THR A O 1
ATOM 1549 N N . LEU A 1 188 ? -14.401 8.857 -4.889 1.00 91.44 188 LEU A N 1
ATOM 1550 C CA . LEU A 1 188 ? -14.637 8.728 -6.327 1.00 91.44 188 LEU A CA 1
ATOM 1551 C C . LEU A 1 188 ? -16.087 8.421 -6.694 1.00 91.44 188 LEU A C 1
ATOM 1553 O O . LEU A 1 188 ? -16.600 8.998 -7.645 1.00 91.44 188 LEU A O 1
ATOM 1557 N N . MET A 1 189 ? -16.714 7.481 -5.987 1.00 91.69 189 MET A N 1
ATOM 1558 C CA . MET A 1 189 ? -18.019 6.934 -6.375 1.00 91.69 189 MET A CA 1
ATOM 1559 C C . MET A 1 189 ? -19.194 7.698 -5.759 1.00 91.69 189 MET A C 1
ATOM 1561 O O . MET A 1 189 ? -20.252 7.798 -6.368 1.00 91.69 189 MET A O 1
ATOM 1565 N N . GLU A 1 190 ? -19.024 8.195 -4.535 1.00 94.44 190 GLU A N 1
ATOM 1566 C CA . GLU A 1 190 ? -20.079 8.803 -3.714 1.00 94.44 190 GLU A CA 1
ATOM 1567 C C . GLU A 1 190 ? -19.822 10.293 -3.442 1.00 94.44 190 GLU A C 1
ATOM 1569 O O . GLU A 1 190 ? -20.680 10.952 -2.864 1.00 94.44 190 GLU A O 1
ATOM 1574 N N . HIS A 1 191 ? -18.650 10.833 -3.807 1.00 92.38 191 HIS A N 1
ATOM 1575 C CA . HIS A 1 191 ? -18.210 12.196 -3.462 1.00 92.38 191 HIS A CA 1
ATOM 1576 C C . HIS A 1 191 ? -18.188 12.489 -1.952 1.00 92.38 191 HIS A C 1
ATOM 1578 O O . HIS A 1 191 ? -18.233 13.643 -1.525 1.00 92.38 191 HIS A O 1
ATOM 1584 N N . ILE A 1 192 ? -18.077 11.438 -1.136 1.00 92.94 192 ILE A N 1
ATOM 1585 C CA . ILE A 1 192 ? -17.968 11.523 0.321 1.00 92.94 192 ILE A CA 1
ATOM 1586 C C . ILE A 1 192 ? -16.540 11.172 0.723 1.00 92.94 192 ILE A C 1
ATOM 1588 O O . ILE A 1 192 ? -16.059 10.078 0.430 1.00 92.94 192 ILE A O 1
ATOM 1592 N N . THR A 1 193 ? -15.892 12.081 1.449 1.00 95.25 193 THR A N 1
ATOM 1593 C CA . THR A 1 193 ? -14.529 11.905 1.963 1.00 95.25 193 THR A CA 1
ATOM 1594 C C . THR A 1 193 ? -14.544 12.043 3.477 1.00 95.25 193 THR A C 1
ATOM 1596 O O . THR A 1 193 ? -14.891 13.101 3.995 1.00 95.25 193 THR A O 1
ATOM 1599 N N . LEU A 1 194 ? -14.149 10.988 4.190 1.00 96.56 194 LEU A N 1
ATOM 1600 C CA . LEU A 1 194 ? -13.964 11.043 5.641 1.00 96.56 194 LEU A CA 1
ATOM 1601 C C . LEU A 1 194 ? -12.774 11.922 6.004 1.00 96.56 194 LEU A C 1
ATOM 1603 O O . LEU A 1 194 ? -11.760 11.920 5.299 1.00 96.56 194 LEU A O 1
ATOM 1607 N N . LEU A 1 195 ? -12.851 12.611 7.140 1.00 97.44 195 LEU A N 1
ATOM 1608 C CA . LEU A 1 195 ? -11.706 13.351 7.665 1.00 97.44 195 LEU A CA 1
ATOM 1609 C C . LEU A 1 195 ? -10.615 12.383 8.170 1.00 97.44 195 LEU A C 1
ATOM 1611 O O . LEU A 1 195 ? -10.933 11.270 8.598 1.00 97.44 195 LEU A O 1
ATOM 1615 N N . PRO A 1 196 ? -9.326 12.779 8.165 1.00 97.94 196 PRO A N 1
ATOM 1616 C CA . PRO A 1 196 ? -8.234 11.900 8.596 1.00 97.94 196 PRO A CA 1
ATOM 1617 C C . PRO A 1 196 ? -8.406 11.313 10.007 1.00 97.94 196 PRO A C 1
ATOM 1619 O O . PRO A 1 196 ? -8.134 10.134 10.223 1.00 97.94 196 PRO A O 1
ATOM 1622 N N . ASP A 1 197 ? -8.894 12.114 10.957 1.00 97.88 197 ASP A N 1
ATOM 1623 C CA . ASP A 1 197 ? -9.147 11.685 12.340 1.00 97.88 197 ASP A CA 1
ATOM 1624 C C . ASP A 1 197 ? -10.294 10.664 12.439 1.00 97.88 197 ASP A C 1
ATOM 1626 O O . ASP A 1 197 ? -10.181 9.657 13.141 1.00 97.88 197 ASP A O 1
ATOM 1630 N N . GLU A 1 198 ? -11.366 10.859 11.668 1.00 97.88 198 GLU A N 1
ATOM 1631 C CA . GLU A 1 198 ? -12.482 9.911 11.587 1.00 97.88 198 GLU A CA 1
ATOM 1632 C C . GLU A 1 198 ? -12.038 8.577 10.984 1.00 97.88 198 GLU A C 1
ATOM 1634 O O . GLU A 1 198 ? -12.419 7.516 11.479 1.00 97.88 198 GLU A O 1
ATOM 1639 N N . LEU A 1 199 ? -11.193 8.618 9.949 1.00 98.31 199 LEU A N 1
ATOM 1640 C CA . LEU A 1 199 ? -10.644 7.423 9.313 1.00 98.31 199 LEU A CA 1
ATOM 1641 C C . LEU A 1 199 ? -9.766 6.628 10.281 1.00 98.31 199 LEU A C 1
ATOM 1643 O O . LEU A 1 199 ? -9.890 5.404 10.349 1.00 98.31 199 LEU A O 1
ATOM 1647 N N . ILE A 1 200 ? -8.911 7.306 11.051 1.00 97.62 200 ILE A N 1
ATOM 1648 C CA . ILE A 1 200 ? -8.081 6.658 12.070 1.00 97.62 200 ILE A CA 1
ATOM 1649 C C . ILE A 1 200 ? -8.953 6.021 13.153 1.00 97.62 200 ILE A C 1
ATOM 1651 O O . ILE A 1 200 ? -8.791 4.834 13.440 1.00 97.62 200 ILE A O 1
ATOM 1655 N N . LYS A 1 201 ? -9.929 6.754 13.703 1.00 97.81 201 LYS A N 1
ATOM 1656 C CA . LYS A 1 201 ? -10.880 6.210 14.690 1.00 97.81 201 LYS A CA 1
ATOM 1657 C C . LYS A 1 201 ? -11.621 4.990 14.147 1.00 97.81 201 LYS A C 1
ATOM 1659 O O . LYS A 1 201 ? -11.726 3.977 14.838 1.00 97.81 201 LYS A O 1
ATOM 1664 N N . PHE A 1 202 ? -12.075 5.061 12.896 1.00 98.06 202 PHE A N 1
ATOM 1665 C CA . PHE A 1 202 ? -12.697 3.941 12.200 1.00 98.06 202 PHE A CA 1
ATOM 1666 C C . PHE A 1 202 ? -11.750 2.739 12.095 1.00 98.06 202 PHE A C 1
ATOM 1668 O O . PHE A 1 202 ? -12.150 1.632 12.443 1.00 98.06 202 PHE A O 1
ATOM 1675 N N . ALA A 1 203 ? -10.499 2.937 11.670 1.00 98.00 203 ALA A N 1
ATOM 1676 C CA . ALA A 1 203 ? -9.512 1.867 11.531 1.00 98.00 203 ALA A CA 1
ATOM 1677 C C . ALA A 1 203 ? -9.232 1.156 12.868 1.00 98.00 203 ALA A C 1
ATOM 1679 O O . ALA A 1 203 ? -9.259 -0.077 12.927 1.00 98.00 203 ALA A O 1
ATOM 1680 N N . PHE A 1 204 ? -9.030 1.921 13.946 1.00 97.31 204 PHE A N 1
ATOM 1681 C CA . PHE A 1 204 ? -8.843 1.380 15.296 1.00 97.31 204 PHE A CA 1
ATOM 1682 C C . PHE A 1 204 ? -10.056 0.571 15.758 1.00 97.31 204 PHE A C 1
ATOM 1684 O O . PHE A 1 204 ? -9.911 -0.587 16.157 1.00 97.31 204 PHE A O 1
ATOM 1691 N N . HIS A 1 205 ? -11.253 1.157 15.663 1.00 97.62 205 HIS A N 1
ATOM 1692 C CA . HIS A 1 205 ? -12.485 0.490 16.073 1.00 97.62 205 HIS A CA 1
ATOM 1693 C C . HIS A 1 205 ? -12.718 -0.790 15.265 1.00 97.62 205 HIS A C 1
ATOM 1695 O O . HIS A 1 205 ? -12.976 -1.848 15.830 1.00 97.62 205 HIS A O 1
ATOM 1701 N N . TYR A 1 206 ? -12.533 -0.723 13.946 1.00 97.31 206 TYR A N 1
ATOM 1702 C CA . TYR A 1 206 ? -12.714 -1.852 13.044 1.00 97.31 206 TYR A CA 1
ATOM 1703 C C . TYR A 1 206 ? -11.786 -3.030 13.385 1.00 97.31 206 TYR A C 1
ATOM 1705 O O . TYR A 1 206 ? -12.237 -4.178 13.429 1.00 97.31 206 TYR A O 1
ATOM 1713 N N . LEU A 1 207 ? -10.506 -2.763 13.677 1.00 96.75 207 LEU A N 1
ATOM 1714 C CA . LEU A 1 207 ? -9.565 -3.802 14.106 1.00 96.75 207 LEU A CA 1
ATOM 1715 C C . LEU A 1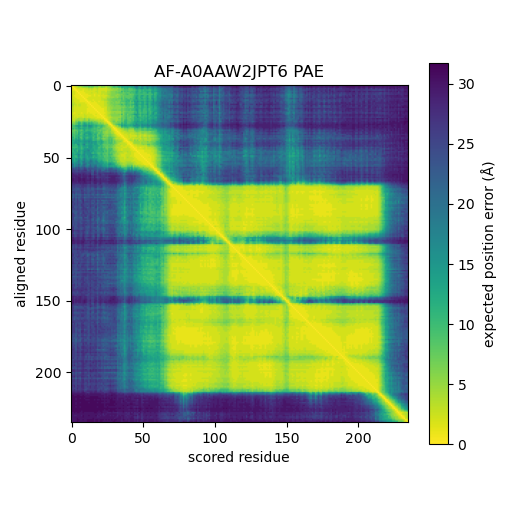 207 ? -9.941 -4.382 15.475 1.00 96.75 207 LEU A C 1
ATOM 1717 O O . LEU A 1 207 ? -9.885 -5.598 15.664 1.00 96.75 207 LEU A O 1
ATOM 1721 N N . GLN A 1 208 ? -10.339 -3.534 16.424 1.00 95.56 208 GLN A N 1
ATOM 1722 C CA . GLN A 1 208 ? -10.736 -3.971 17.760 1.00 95.56 208 GLN A CA 1
ATOM 1723 C C . GLN A 1 208 ? -11.975 -4.871 17.713 1.00 95.56 208 GLN A C 1
ATOM 1725 O O . GLN A 1 208 ? -11.953 -5.960 18.285 1.00 95.56 208 GLN A O 1
ATOM 1730 N N . THR A 1 209 ? -13.021 -4.469 16.987 1.00 95.31 209 THR A N 1
ATOM 1731 C CA . THR A 1 209 ? -14.231 -5.279 16.801 1.00 95.31 209 THR A CA 1
ATOM 1732 C C . THR A 1 209 ? -13.905 -6.610 16.132 1.00 95.31 209 THR A C 1
ATOM 1734 O O . THR A 1 209 ? -14.380 -7.652 16.577 1.00 95.31 209 THR A O 1
ATOM 1737 N N . TYR A 1 210 ? -13.046 -6.608 15.105 1.00 95.25 210 TYR A N 1
ATOM 1738 C CA . TYR A 1 210 ? -12.602 -7.849 14.472 1.00 95.25 210 TYR A CA 1
ATOM 1739 C C . TYR A 1 210 ? -11.912 -8.782 15.475 1.00 95.25 210 TYR A C 1
ATOM 1741 O O . TYR A 1 210 ? -12.252 -9.960 15.566 1.00 95.25 210 TYR A O 1
ATOM 1749 N N . ARG A 1 211 ? -10.980 -8.257 16.277 1.00 94.12 211 ARG A N 1
ATOM 1750 C CA . ARG A 1 211 ? -10.280 -9.041 17.302 1.00 94.12 211 ARG A CA 1
ATOM 1751 C C . ARG A 1 211 ? -11.224 -9.571 18.380 1.00 94.12 211 ARG A C 1
ATOM 1753 O O . ARG A 1 211 ? -11.011 -10.685 18.831 1.00 94.12 211 ARG A O 1
ATOM 1760 N N . GLN A 1 212 ? -12.253 -8.821 18.770 1.00 92.31 212 GLN A N 1
ATOM 1761 C CA . GLN A 1 212 ? -13.247 -9.267 19.754 1.00 92.31 212 GLN A CA 1
ATOM 1762 C C . GLN A 1 212 ? -14.102 -10.424 19.230 1.00 92.31 212 GLN A C 1
ATOM 1764 O O . GLN A 1 212 ? -14.275 -11.414 19.928 1.00 92.31 212 GLN A O 1
ATOM 1769 N N . VAL A 1 213 ? -14.598 -10.327 17.993 1.00 91.31 213 VAL A N 1
ATOM 1770 C CA . VAL A 1 213 ? -15.434 -11.375 17.377 1.00 91.31 213 VAL A CA 1
ATOM 1771 C C . VAL A 1 213 ? -14.637 -12.656 17.107 1.00 91.31 213 VAL A C 1
ATOM 1773 O O . VAL A 1 213 ? -15.191 -13.751 17.146 1.00 91.31 213 VAL A O 1
ATOM 1776 N N . HIS A 1 214 ? -13.339 -12.522 16.829 1.00 87.25 214 HIS A N 1
ATOM 1777 C CA . HIS A 1 214 ? -12.447 -13.638 16.512 1.00 87.25 214 HIS A CA 1
ATOM 1778 C C . HIS A 1 214 ? -11.517 -14.046 17.663 1.00 87.25 214 HIS A C 1
ATOM 1780 O O . HIS A 1 214 ? -10.679 -14.933 17.481 1.00 87.25 214 HIS A O 1
ATOM 1786 N N . ALA A 1 215 ? -11.652 -13.439 18.842 1.00 81.62 215 ALA A N 1
ATOM 1787 C CA . ALA A 1 215 ? -11.120 -14.016 20.064 1.00 81.62 215 ALA A CA 1
ATOM 1788 C C . ALA A 1 215 ? -11.892 -15.318 20.284 1.00 81.62 215 ALA A C 1
ATOM 1790 O O . ALA A 1 215 ? -13.122 -15.298 20.274 1.00 81.62 215 ALA A O 1
ATOM 1791 N N . SER A 1 216 ? -11.184 -16.451 20.375 1.00 64.31 216 SER A N 1
ATOM 1792 C CA . SER A 1 216 ? -11.813 -17.762 20.550 1.00 64.31 216 SER A CA 1
ATOM 1793 C C . SER A 1 216 ? -12.925 -17.664 21.593 1.00 64.31 216 SER A C 1
ATOM 1795 O O . SER A 1 216 ? -12.644 -17.168 22.688 1.00 64.31 216 SER A O 1
ATOM 1797 N N . PRO A 1 217 ? -14.157 -18.122 21.301 1.00 55.62 217 PRO A N 1
ATOM 1798 C CA . PRO A 1 217 ? -15.133 -18.271 22.361 1.00 55.62 217 PRO A CA 1
ATOM 1799 C C . PRO A 1 217 ? -14.499 -19.186 23.408 1.00 55.62 217 PRO A C 1
ATOM 1801 O O . PRO A 1 217 ? -13.921 -20.221 23.055 1.00 55.62 217 PRO A O 1
ATOM 1804 N N . GLU A 1 218 ? -14.558 -18.793 24.680 1.00 52.28 218 GLU A N 1
ATOM 1805 C CA . GLU A 1 218 ? -14.387 -19.745 25.769 1.00 52.28 218 GLU A CA 1
ATOM 1806 C C . GLU A 1 218 ? -15.379 -20.871 25.483 1.00 52.28 218 GLU A C 1
ATOM 1808 O O . GLU A 1 218 ? -16.593 -20.700 25.599 1.00 52.28 218 GLU A O 1
ATOM 1813 N N . TYR A 1 219 ? -14.882 -22.000 24.978 1.00 50.88 219 TYR A N 1
ATOM 1814 C CA . TYR A 1 219 ? -15.712 -23.174 24.811 1.00 50.88 219 TYR A CA 1
ATOM 1815 C C . TYR A 1 219 ? -16.175 -23.536 26.217 1.00 50.88 219 TYR A C 1
ATOM 1817 O O . TYR A 1 219 ? -15.386 -24.035 27.019 1.00 50.88 219 TYR A O 1
ATOM 1825 N N . ILE A 1 220 ? -17.453 -23.291 26.515 1.00 54.69 220 ILE A N 1
ATOM 1826 C CA . ILE A 1 220 ? -18.141 -24.008 27.579 1.00 54.69 220 ILE A CA 1
ATOM 1827 C C . ILE A 1 220 ? -18.049 -25.467 27.147 1.00 54.69 220 ILE A C 1
ATOM 1829 O O . ILE A 1 220 ? -18.765 -25.921 26.252 1.00 54.69 220 ILE A O 1
ATOM 1833 N N . THR A 1 221 ? -17.084 -26.182 27.712 1.00 50.91 221 THR A N 1
ATOM 1834 C CA . THR A 1 221 ? -16.951 -27.621 27.574 1.00 50.91 221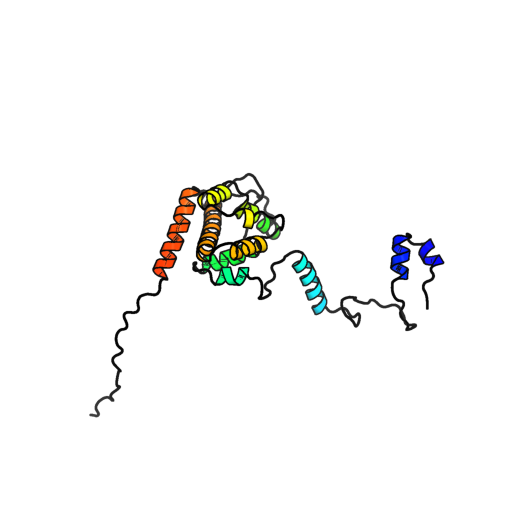 THR A CA 1
ATOM 1835 C C . THR A 1 221 ? -18.171 -28.236 28.236 1.00 50.91 221 THR A C 1
ATOM 1837 O O . THR A 1 221 ? -18.178 -28.545 29.424 1.00 50.91 221 THR A O 1
ATOM 1840 N N . PHE A 1 222 ? -19.244 -28.411 27.468 1.00 58.53 222 PHE A N 1
ATOM 1841 C CA . PHE A 1 222 ? -20.288 -29.334 27.867 1.00 58.53 222 PHE A CA 1
ATOM 1842 C C . PHE A 1 222 ? -19.631 -30.707 27.954 1.00 58.53 222 PHE A C 1
ATOM 1844 O O . PHE A 1 222 ? -19.132 -31.232 26.956 1.00 58.53 222 PHE A O 1
ATOM 1851 N N . ALA A 1 223 ? -19.566 -31.251 29.170 1.00 59.06 223 ALA A N 1
ATOM 1852 C CA . ALA A 1 223 ? -19.116 -32.611 29.396 1.00 59.06 223 ALA A CA 1
ATOM 1853 C C . ALA A 1 223 ? -19.911 -33.525 28.458 1.00 59.06 223 ALA A C 1
ATOM 1855 O O . ALA A 1 223 ? -21.139 -33.587 28.527 1.00 59.06 223 ALA A O 1
ATOM 1856 N N . SER A 1 224 ? -19.213 -34.179 27.531 1.00 59.47 224 SER A N 1
ATOM 1857 C CA . SER A 1 224 ? -19.848 -35.131 26.632 1.00 59.47 224 SER A CA 1
ATOM 1858 C C . SER A 1 224 ? -20.386 -36.287 27.472 1.00 59.47 224 SER A C 1
ATOM 1860 O O . SER A 1 224 ? -19.630 -37.048 28.072 1.00 59.47 224 SER A O 1
ATOM 1862 N N . VAL A 1 225 ? -21.711 -36.400 27.559 1.00 64.44 225 VAL A N 1
ATOM 1863 C CA . VAL A 1 225 ? -22.342 -37.616 28.068 1.00 64.44 225 VAL A CA 1
ATOM 1864 C C . VAL A 1 225 ? -22.128 -38.674 26.985 1.00 64.44 225 VAL A C 1
ATOM 1866 O O . VAL A 1 225 ? -22.572 -38.458 25.854 1.00 64.44 225 VAL A O 1
ATOM 1869 N N . PRO A 1 226 ? -21.431 -39.790 27.259 1.00 62.25 226 PRO A N 1
ATOM 1870 C CA . PRO A 1 226 ? -21.227 -40.822 26.256 1.00 62.25 226 PRO A CA 1
ATOM 1871 C C . PRO A 1 226 ? -22.587 -41.406 25.863 1.00 62.25 226 PRO A C 1
ATOM 1873 O O . PRO A 1 226 ? -23.237 -42.101 26.644 1.00 62.25 226 PRO A O 1
ATOM 1876 N N . ALA A 1 227 ? -23.030 -41.105 24.642 1.00 68.12 227 ALA A N 1
ATOM 1877 C CA . ALA A 1 227 ? -24.242 -41.668 24.071 1.00 68.12 227 ALA A CA 1
ATOM 1878 C C . ALA A 1 227 ? -24.007 -43.159 23.787 1.00 68.12 227 ALA A C 1
ATOM 1880 O O . ALA A 1 227 ? -23.437 -43.538 22.763 1.00 68.12 227 ALA A O 1
ATOM 1881 N N . ARG A 1 228 ? -24.410 -44.020 24.726 1.00 73.31 228 ARG A N 1
ATOM 1882 C CA . ARG A 1 228 ? -24.391 -45.473 24.546 1.00 73.31 228 ARG A CA 1
ATOM 1883 C C . ARG A 1 228 ? -25.638 -45.878 23.766 1.00 73.31 228 ARG A C 1
ATOM 1885 O O . ARG A 1 228 ? -26.751 -45.804 24.279 1.00 73.31 228 ARG A O 1
ATOM 1892 N N . TRP A 1 229 ? -25.442 -46.279 22.516 1.00 78.06 229 TRP A N 1
ATOM 1893 C CA . TRP A 1 229 ? -26.509 -46.791 21.660 1.00 78.06 229 TRP A CA 1
ATOM 1894 C C . TRP A 1 229 ? -27.179 -48.025 22.288 1.00 78.06 229 TRP A C 1
ATOM 1896 O O . TRP A 1 229 ? -26.493 -48.879 22.855 1.00 78.06 229 TRP A O 1
ATOM 1906 N N . SER A 1 230 ? -28.506 -48.125 22.172 1.00 76.62 230 SER A N 1
ATOM 1907 C CA . SER A 1 230 ? -29.276 -49.321 22.531 1.00 76.62 230 SER A CA 1
ATOM 1908 C C . SER A 1 230 ? -30.254 -49.682 21.402 1.00 76.62 230 SER A C 1
ATOM 1910 O O . SER A 1 230 ? -30.830 -48.778 20.791 1.00 76.62 230 SER A O 1
ATOM 1912 N N . PRO A 1 231 ? -30.407 -50.980 21.076 1.00 76.75 231 PRO A N 1
ATOM 1913 C CA . PRO A 1 231 ? -31.289 -51.424 20.003 1.00 76.75 231 PRO A CA 1
ATOM 1914 C C . PRO A 1 231 ? -32.775 -51.256 20.374 1.00 76.75 231 PRO A C 1
ATOM 1916 O O . PRO A 1 231 ? -33.123 -51.379 21.551 1.00 76.75 231 PRO A O 1
ATOM 1919 N N . PRO A 1 232 ? -33.668 -51.029 19.390 1.00 72.12 232 PRO A N 1
ATOM 1920 C CA . PRO A 1 232 ? -35.113 -51.009 19.617 1.00 72.12 232 PRO A CA 1
ATOM 1921 C C . PRO A 1 232 ? -35.635 -52.378 20.075 1.00 72.12 232 PRO A C 1
ATOM 1923 O O . PRO A 1 232 ? -35.165 -53.412 19.599 1.00 72.12 232 PRO A O 1
ATOM 1926 N N . GLY A 1 233 ? -36.618 -52.380 20.980 1.00 74.38 233 GLY A N 1
ATOM 1927 C CA . GLY A 1 233 ? -37.225 -53.601 21.512 1.00 74.38 233 GLY A CA 1
ATOM 1928 C C . GLY A 1 233 ? -37.947 -54.418 20.440 1.00 74.38 233 GLY A C 1
ATOM 1929 O O . GLY A 1 233 ? -38.668 -53.873 19.606 1.00 74.38 233 GLY A O 1
ATOM 1930 N N . THR A 1 234 ? -37.734 -55.731 20.467 1.00 70.56 234 THR A N 1
ATOM 1931 C CA . THR A 1 234 ? -38.419 -56.709 19.617 1.00 70.56 234 THR A CA 1
ATOM 1932 C C . THR A 1 234 ? -39.827 -56.967 20.152 1.00 70.56 234 THR A C 1
ATOM 1934 O O . THR A 1 234 ? -39.956 -57.371 21.310 1.00 70.56 234 THR A O 1
ATOM 1937 N N . ASN A 1 235 ? -40.846 -56.729 19.319 1.00 63.03 235 ASN A N 1
ATOM 1938 C CA . ASN A 1 235 ? -42.222 -57.197 19.538 1.00 63.03 235 ASN A CA 1
ATOM 1939 C C . ASN A 1 235 ? -42.341 -58.708 19.329 1.00 63.03 235 ASN A C 1
ATOM 1941 O O . ASN A 1 235 ? -41.613 -59.228 18.452 1.00 63.03 235 ASN A O 1
#

Solvent-accessible surface area (backbone atoms only — not comparable to full-atom values): 14241 Å² total; per-residue (Å²): 138,80,77,63,60,70,61,43,56,71,75,38,56,72,75,55,28,62,53,57,67,67,54,82,74,77,94,62,98,67,82,91,72,90,64,33,87,94,33,100,83,24,60,82,48,71,73,59,50,50,50,52,54,44,53,59,48,41,75,76,38,92,73,64,91,58,98,69,58,67,43,57,55,52,44,72,68,37,86,56,60,69,71,47,34,54,46,48,53,32,46,33,65,67,64,52,85,32,36,50,57,37,29,79,76,66,70,58,90,68,35,54,26,75,80,68,67,78,49,64,14,40,70,61,30,63,63,56,65,30,69,61,35,40,51,36,36,60,75,72,61,61,69,54,82,45,58,68,63,92,68,91,49,51,38,58,32,51,31,41,37,58,72,75,48,53,70,70,57,46,29,50,49,47,40,42,53,49,47,52,53,50,38,44,50,34,28,67,76,69,72,46,71,74,54,49,69,58,50,50,54,48,33,54,50,53,51,51,54,52,46,61,76,66,44,77,73,82,73,79,75,71,79,80,74,82,83,76,86,77,82,82,84,84,129

Secondary structure (DSSP, 8-state):
----HHHHHHHS-HHHHHHHHTSPPPSS-PPP----TTSTT----HHHHHHHHHHHHHHH-S--S-TT-HHHHHHHHSSS-HHHHHHHHHHHTT-S--HHHHHHHH--S--B-TTTSSSB--HHIIIIISHHHHHHHHHHT--GGGT--S---HHHHHHHHHHHS-HHHHHHHHHHHHHHHHHHHHHHHH-----HHHHHHHHHHHHHHHHHHHS---------------PPPP-

Foldseek 3Di:
DADPLVVLPVPDPPVVSVVVRPPDDDPDPDDDDQADPQDPVRDDDPVSVVVVVVVVVCVVPVDDPPVDQVLLVLLVPALADPVLSVVLVCLLVQNDPQLVNVCVPPVDPDQAQLVARPDGTGSCCLQPVPPQNVLLCVVVVDPVVLQDDPDDGRNRSSSSPSVVDDSNSNNLSSLLSVLSVVQSVCCVPVVDHDHSVVSSVVSVVNSVVSCVVPVDPPPPPPPDDPPDDDDDDDD

Nearest PDB structures (foldseek):
  8uw3-assembly1_A  TM=4.028E-01  e=8.993E-01  Homo sapiens

Mean predicted aligned error: 14.09 Å

pLDDT: mean 85.43, std 13.41, range [48.19, 98.56]

InterPro domains:
  IPR026960 Reverse transcriptase zinc-binding domain [PF13966] (44-137)

Organism: Sesamum radiatum (NCBI:txid300843)

Sequence (235 aa):
MDWNHTLIRSIFWPEEADLIIKIPLSLSNGDDFFCWHHMANGKFSVRRAYHVARDLVDQTQPCTSSSSSPVWKSIWNAKVPRKVQVFGWRLAQNALPTGVNLNHRMQEDSFACPLCHAEKEDTEHAFLRCPYARQVWNLFQLRWALVSDSSTNSCAWMERLAKGIGYEEFDLFLIICWAIWWNRNRTLMEHITLLPDELIKFAFHYLQTYRQVHASPEYITFASVPARWSPPGTN